Protein AF-A0A6M4NUV6-F1 (afdb_monomer)

InterPro domains:
  IPR049920 Probable CBASS effector molecule IK1_05631-like [PF18159] (1-196)

Secondary structure (DSSP, 8-state):
---HHHHTPPP-TTT-PPPPHHHHHHHHHHHHT-HHHHHHHH-SS-SS--S--SS-HHHHHHHHHHHHHHHHHHHHHHHHHHHHHHHHHHHHHHHHHHHHTT--HHHHHHHHHHHHHHHHHHHHHHHHHHHHHHHHHHHHHHHHHHHHHHHHHS---HHHHHHHHHHHHHHHHHHHHHSPPPPHHHHHHHHHHHHHHHHHHHHHHHHH-----

Mean predicted aligned error: 6.59 Å

Nearest PDB structures (foldseek):
  1i49-assembly1_B  TM=3.128E-01  e=2.276E+00  Homo sapiens
  8auw-assembly1_D  TM=2.395E-01  e=1.966E+00  Homo sapiens

Solvent-accessible surface area (backbone atoms only — not comparable to full-atom values): 12172 Å² total; per-residue (Å²): 142,76,67,32,78,83,45,73,42,79,78,53,72,92,85,47,78,86,78,56,69,66,59,54,51,60,69,43,42,71,37,70,80,30,63,69,60,32,34,73,73,34,41,91,74,41,86,57,84,85,72,89,68,100,62,59,61,60,59,53,36,48,51,52,50,43,46,53,36,54,49,52,46,56,56,48,54,54,49,44,53,48,29,51,47,50,48,55,46,54,61,51,55,48,53,52,49,33,59,74,67,67,52,53,73,68,56,45,50,49,52,53,62,71,44,45,64,58,48,52,49,32,48,50,54,36,55,52,50,52,54,47,47,54,53,44,50,52,52,36,54,50,46,54,49,54,52,51,51,30,45,74,66,34,52,79,60,62,69,63,47,48,53,51,51,44,51,53,51,52,49,51,47,59,47,60,76,72,44,86,81,79,58,67,68,61,53,60,70,48,38,68,62,47,52,53,53,43,52,53,51,52,56,52,50,54,70,60,43,61,67,66,132

Sequence (213 aa):
MYDCRVLGIRRNELKVEEIPRDDIIRAAAYFRDSPEKARKRFGEEGWYVNKVYDAPQAVMALLCHGKNLGWDKSLREVLHVFYLSAFIVSPVAMLVYGIAMKSGLNEILFYVVFTLPVIRYFLLQFLDNRSSMKRSEKLKKYVEKELSGIRVSGRAEEEQLGYTLRNIQDEMFAYRASCPPVPNGIQLIMKPKNEQIYVDYFETNLKELHLQE

Radius of gyration: 22.2 Å; Cα contacts (8 Å, |Δi|>4): 126; chains: 1; bounding box: 52×40×69 Å

Organism: NCBI:txid1463165

Foldseek 3Di:
DDPCVQLVADDDVVQDDDDDPVVVCVVCVVCVVPVVVQCLQQNPCGVDDPDDDPDDSLLVLLLVLLLVLVLLLVLLVVVLVVLVCCLVVVLVVLVVVCVVVVHDPVVSVVSVVVCVVVSVVSVVLNVLSVVLNVLSVVLSVVSVVVLVVCLVVLDDPPVVSSVVSNVSVVSVSVSVVSGDDRDPVSCSVCVVVSVVVSVVSVVVSSVSSNNDD

Structure (mmCIF, N/CA/C/O backbone):
data_AF-A0A6M4NUV6-F1
#
_entry.id   AF-A0A6M4NUV6-F1
#
loop_
_atom_site.group_PDB
_atom_site.id
_atom_site.type_symbol
_atom_site.label_atom_id
_atom_site.label_alt_id
_atom_site.label_comp_id
_atom_site.label_asym_id
_atom_site.label_entity_id
_atom_site.label_seq_id
_atom_site.pdbx_PDB_ins_code
_atom_site.Cartn_x
_atom_site.Cartn_y
_atom_site.Cartn_z
_atom_site.occupancy
_atom_site.B_iso_or_equiv
_atom_site.auth_seq_id
_atom_site.auth_comp_id
_atom_site.auth_asym_id
_atom_site.auth_atom_id
_atom_site.pdbx_PDB_model_num
ATOM 1 N N . MET A 1 1 ? -11.290 -7.755 -0.247 1.00 52.28 1 MET A N 1
ATOM 2 C CA . MET A 1 1 ? -11.750 -8.588 0.883 1.00 52.28 1 MET A CA 1
ATOM 3 C C . MET A 1 1 ? -11.370 -7.911 2.191 1.00 52.28 1 MET A C 1
ATOM 5 O O . MET A 1 1 ? -10.248 -7.420 2.297 1.00 52.28 1 MET A O 1
ATOM 9 N N . TYR A 1 2 ? -12.299 -7.865 3.144 1.00 66.62 2 TYR A N 1
ATOM 10 C CA . TYR A 1 2 ? -12.053 -7.440 4.521 1.00 66.62 2 TYR A CA 1
ATOM 11 C C . TYR A 1 2 ? -12.661 -8.462 5.470 1.00 66.62 2 TYR A C 1
ATOM 13 O O . TYR A 1 2 ? -13.818 -8.839 5.280 1.00 66.62 2 TYR A O 1
ATOM 21 N N . ASP A 1 3 ? -11.923 -8.853 6.505 1.00 72.62 3 ASP A N 1
ATOM 22 C CA . ASP A 1 3 ? -12.433 -9.745 7.544 1.00 72.62 3 ASP A CA 1
ATOM 23 C C . ASP A 1 3 ? -13.342 -8.984 8.514 1.00 72.62 3 ASP A C 1
ATOM 25 O O . ASP A 1 3 ? -12.987 -8.676 9.650 1.00 72.62 3 ASP A O 1
ATOM 29 N N . CYS A 1 4 ? -14.552 -8.678 8.045 1.00 82.00 4 CYS A N 1
ATOM 30 C CA . CYS A 1 4 ? -15.600 -8.043 8.843 1.00 82.00 4 CYS A CA 1
ATOM 31 C C . CYS A 1 4 ? -15.940 -8.895 10.081 1.00 82.00 4 CYS A C 1
ATOM 33 O O . CYS A 1 4 ? -16.150 -8.354 11.160 1.00 82.00 4 CYS A O 1
ATOM 35 N N . ARG A 1 5 ? -15.894 -10.232 9.947 1.00 82.50 5 ARG A N 1
ATOM 36 C CA . ARG A 1 5 ? -16.136 -11.181 11.048 1.00 82.50 5 ARG A CA 1
ATOM 37 C C . ARG A 1 5 ? -15.057 -11.116 12.130 1.00 82.50 5 ARG A C 1
ATOM 39 O O . ARG A 1 5 ? -15.401 -11.085 13.301 1.00 82.50 5 ARG A O 1
ATOM 46 N N . VAL A 1 6 ? -13.777 -11.067 11.746 1.00 80.31 6 VAL A N 1
ATOM 47 C CA . VAL A 1 6 ? -12.655 -10.988 12.705 1.00 80.31 6 VAL A CA 1
ATOM 48 C C . VAL A 1 6 ? -12.698 -9.666 13.472 1.00 80.31 6 VAL A C 1
ATOM 50 O O . VAL A 1 6 ? -12.464 -9.634 14.675 1.00 80.31 6 VAL A O 1
ATOM 53 N N . LEU A 1 7 ? -13.045 -8.575 12.788 1.00 82.75 7 LEU A N 1
ATOM 54 C CA . LEU A 1 7 ? -13.057 -7.234 13.374 1.00 82.75 7 LEU A CA 1
ATOM 55 C C . LEU A 1 7 ? -14.359 -6.879 14.112 1.00 82.75 7 LEU A C 1
ATOM 57 O O . LEU A 1 7 ? -14.438 -5.795 14.677 1.00 82.75 7 LEU A O 1
ATOM 61 N N . GLY A 1 8 ? -15.379 -7.744 14.091 1.00 83.56 8 GLY A N 1
ATOM 62 C CA . GLY A 1 8 ? -16.684 -7.443 14.694 1.00 83.56 8 GLY A CA 1
ATOM 63 C C . GLY A 1 8 ? -17.456 -6.326 13.978 1.00 83.56 8 GLY A C 1
ATOM 64 O O . GLY A 1 8 ? -18.338 -5.704 14.558 1.00 83.56 8 GLY A O 1
ATOM 65 N N . ILE A 1 9 ? -17.136 -6.049 12.710 1.00 86.56 9 ILE A N 1
ATOM 66 C CA . ILE A 1 9 ? -17.742 -4.962 11.929 1.00 86.56 9 ILE A CA 1
ATOM 67 C C . ILE A 1 9 ? -18.845 -5.541 11.039 1.00 86.56 9 ILE A C 1
ATOM 69 O O . ILE A 1 9 ? -18.666 -6.574 10.394 1.00 86.56 9 ILE A O 1
ATOM 73 N N . ARG A 1 10 ? -19.989 -4.855 10.938 1.00 84.62 10 ARG A N 1
ATOM 74 C CA . ARG A 1 10 ? -21.061 -5.252 10.008 1.00 84.62 10 ARG A CA 1
ATOM 75 C C . ARG A 1 10 ? -20.596 -5.138 8.553 1.00 84.62 10 ARG A C 1
ATOM 77 O O . ARG A 1 10 ? -19.941 -4.164 8.178 1.00 84.62 10 ARG A O 1
ATOM 84 N N . ARG A 1 11 ? -20.943 -6.119 7.715 1.00 84.44 11 ARG A N 1
ATOM 85 C CA . ARG A 1 11 ? -20.648 -6.097 6.272 1.00 84.44 11 ARG A CA 1
ATOM 86 C C . ARG A 1 11 ? -21.487 -5.019 5.576 1.00 84.44 11 ARG A C 1
ATOM 88 O O . ARG A 1 11 ? -22.662 -4.866 5.885 1.00 84.44 11 ARG A O 1
ATOM 95 N N . ASN A 1 12 ? -20.894 -4.321 4.607 1.00 86.44 12 ASN A N 1
ATOM 96 C CA . ASN A 1 12 ? -21.640 -3.497 3.657 1.00 86.44 12 ASN A CA 1
ATOM 97 C C . ASN A 1 12 ? -22.021 -4.346 2.434 1.00 86.44 12 ASN A C 1
ATOM 99 O O . ASN A 1 12 ? -21.173 -4.618 1.585 1.00 86.44 12 ASN A O 1
ATOM 103 N N . GLU A 1 13 ? -23.284 -4.763 2.359 1.00 84.38 13 GLU A N 1
ATOM 104 C CA . GLU A 1 13 ? -23.786 -5.668 1.312 1.00 84.38 13 GLU A CA 1
ATOM 105 C C . GLU A 1 13 ? -23.840 -5.024 -0.076 1.00 84.38 13 GLU A C 1
ATOM 107 O O . GLU A 1 13 ? -23.778 -5.725 -1.077 1.00 84.38 13 GLU A O 1
ATOM 112 N N . LEU A 1 14 ? -23.890 -3.689 -0.149 1.00 83.69 14 LEU A N 1
ATOM 113 C CA . LEU A 1 14 ? -23.894 -2.962 -1.421 1.00 83.69 14 LEU A CA 1
ATOM 114 C C . LEU A 1 14 ? -22.504 -2.884 -2.057 1.00 83.69 14 LEU A C 1
ATOM 116 O O . LEU A 1 14 ? -22.386 -2.784 -3.274 1.00 83.69 14 LEU A O 1
ATOM 120 N N . LYS A 1 15 ? -21.444 -2.869 -1.240 1.00 81.31 15 LYS A N 1
ATOM 121 C CA . LYS A 1 15 ? -20.059 -2.704 -1.716 1.00 81.31 15 LYS A CA 1
ATOM 122 C C . LYS A 1 15 ? -19.280 -4.013 -1.784 1.00 81.31 15 LYS A C 1
ATOM 124 O O . LYS A 1 15 ? -18.265 -4.065 -2.475 1.00 81.31 15 LYS A O 1
ATOM 129 N N . VAL A 1 16 ? -19.684 -5.030 -1.021 1.00 78.12 16 VAL A N 1
ATOM 130 C CA . VAL A 1 16 ? -18.916 -6.269 -0.857 1.00 78.12 16 VAL A CA 1
ATOM 131 C C . VAL A 1 16 ? -19.840 -7.480 -0.902 1.00 78.12 16 VAL A C 1
ATOM 133 O O . VAL A 1 16 ? -20.623 -7.708 0.019 1.00 78.12 16 VAL A O 1
ATOM 136 N N . GLU A 1 17 ? -19.674 -8.288 -1.945 1.00 81.38 17 GLU A N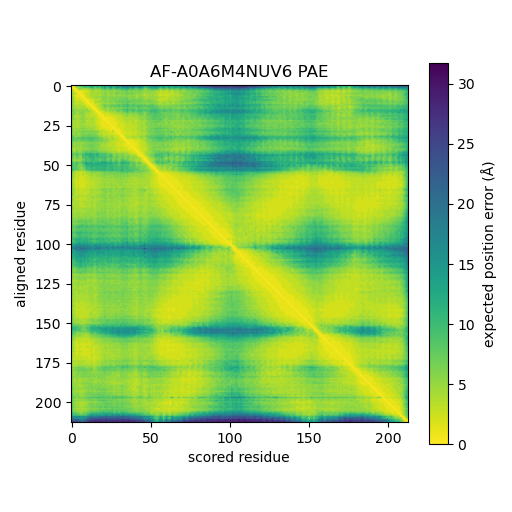 1
ATOM 137 C CA . GLU A 1 17 ? -20.325 -9.590 -2.078 1.00 81.38 17 GLU A CA 1
ATOM 138 C C . GLU A 1 17 ? -19.714 -10.632 -1.131 1.00 81.38 17 GLU A C 1
ATOM 140 O O . GLU A 1 17 ? -18.557 -10.533 -0.699 1.00 81.38 17 GLU A O 1
ATOM 145 N N . GLU A 1 18 ? -20.502 -11.654 -0.801 1.00 79.19 18 GLU A N 1
ATOM 146 C CA . GLU A 1 18 ? -19.995 -12.803 -0.064 1.00 79.19 18 GLU A CA 1
ATOM 147 C C . GLU A 1 18 ? -19.122 -13.667 -0.962 1.00 79.19 18 GLU A C 1
ATOM 149 O O . GLU A 1 18 ? -19.558 -14.125 -2.014 1.00 79.19 18 GLU A O 1
ATOM 154 N N . ILE A 1 19 ? -17.887 -13.911 -0.531 1.00 82.94 19 ILE A N 1
ATOM 155 C CA . ILE A 1 19 ? -16.985 -14.789 -1.268 1.00 82.94 19 ILE A CA 1
ATOM 156 C C . ILE A 1 19 ? -17.424 -16.234 -1.005 1.00 82.94 19 ILE A C 1
ATOM 158 O O . ILE A 1 19 ? -17.455 -16.641 0.163 1.00 82.94 19 ILE A O 1
ATOM 162 N N . PRO A 1 20 ? -17.724 -17.027 -2.050 1.00 88.62 20 PRO A N 1
ATOM 163 C CA . PRO A 1 20 ? -18.068 -18.429 -1.889 1.00 88.62 20 PRO A CA 1
ATOM 164 C C . PRO A 1 20 ? -16.985 -19.188 -1.124 1.00 88.62 20 PRO A C 1
ATOM 166 O O . PRO A 1 20 ? -15.784 -19.016 -1.351 1.00 88.62 20 PRO A O 1
ATOM 169 N N . ARG A 1 21 ? -17.408 -20.081 -0.225 1.00 87.81 21 ARG A N 1
ATOM 170 C CA . ARG A 1 21 ? -16.487 -20.858 0.616 1.00 87.81 21 ARG A CA 1
ATOM 171 C C . ARG A 1 21 ? -15.483 -21.666 -0.211 1.00 87.81 21 ARG A C 1
ATOM 173 O O . ARG A 1 21 ? -14.323 -21.774 0.181 1.00 87.81 21 ARG A O 1
ATOM 180 N N . ASP A 1 22 ? -15.908 -22.192 -1.354 1.00 92.62 22 ASP A N 1
ATOM 181 C CA . ASP A 1 22 ? -15.053 -22.983 -2.239 1.00 92.62 22 ASP A CA 1
ATOM 182 C C . ASP A 1 22 ? -13.895 -22.162 -2.809 1.00 92.62 22 ASP A C 1
ATOM 184 O O . ASP A 1 22 ? -12.773 -22.663 -2.885 1.00 92.62 22 ASP A O 1
ATOM 188 N N . ASP A 1 23 ? -14.124 -20.890 -3.138 1.00 90.12 23 ASP A N 1
ATOM 189 C CA . ASP A 1 23 ? -13.070 -20.005 -3.637 1.00 90.12 23 ASP A CA 1
ATOM 190 C C . ASP A 1 23 ? -12.048 -19.694 -2.542 1.00 90.12 23 ASP A C 1
ATOM 192 O O . ASP A 1 23 ? -10.843 -19.692 -2.804 1.00 90.12 23 ASP A O 1
ATOM 196 N N . ILE A 1 24 ? -12.504 -19.532 -1.293 1.00 87.06 24 ILE A N 1
ATOM 197 C CA . ILE A 1 24 ? -11.619 -19.389 -0.128 1.00 87.06 24 ILE A CA 1
ATOM 198 C C . ILE A 1 24 ? -10.759 -20.647 0.037 1.00 87.06 24 ILE A C 1
ATOM 200 O O . ILE A 1 24 ? -9.544 -20.543 0.204 1.00 87.06 24 ILE A O 1
ATOM 204 N N . ILE A 1 25 ? -11.361 -21.839 -0.042 1.00 89.50 25 ILE A N 1
ATOM 205 C CA . ILE A 1 25 ? -10.641 -23.113 0.106 1.00 89.50 25 ILE A CA 1
ATOM 206 C C . ILE A 1 25 ? -9.612 -23.288 -1.016 1.00 89.50 25 ILE A C 1
ATOM 208 O O . ILE A 1 25 ? -8.467 -23.646 -0.736 1.00 89.50 25 ILE A O 1
ATOM 212 N N . ARG A 1 26 ? -9.983 -23.004 -2.271 1.00 91.06 26 ARG A N 1
ATOM 213 C CA . ARG A 1 26 ? -9.064 -23.091 -3.418 1.00 91.06 26 ARG A CA 1
ATOM 214 C C . ARG A 1 26 ? -7.909 -22.100 -3.294 1.00 91.06 26 ARG A C 1
ATOM 216 O O . ARG A 1 26 ? -6.762 -22.486 -3.501 1.00 91.06 26 ARG A O 1
ATOM 223 N N . ALA A 1 27 ? -8.184 -20.853 -2.910 1.00 86.56 27 ALA A N 1
ATOM 224 C CA . ALA A 1 27 ? -7.146 -19.844 -2.706 1.00 86.56 27 ALA A CA 1
ATOM 225 C C . ALA A 1 27 ? -6.211 -20.197 -1.533 1.00 86.56 27 ALA A C 1
ATOM 227 O O . ALA A 1 27 ? -5.007 -19.942 -1.595 1.00 86.56 27 ALA A O 1
ATOM 228 N N . ALA A 1 28 ? -6.749 -20.810 -0.474 1.00 86.75 28 ALA A N 1
ATOM 229 C CA . ALA A 1 28 ? -5.983 -21.227 0.695 1.00 86.75 28 ALA A CA 1
ATOM 230 C C . ALA A 1 28 ? -5.157 -22.502 0.464 1.00 86.75 28 ALA A C 1
ATOM 232 O O . ALA A 1 28 ? -4.140 -22.677 1.137 1.00 86.75 28 ALA A O 1
ATOM 233 N N . ALA A 1 29 ? -5.552 -23.372 -0.476 1.00 90.56 29 ALA A N 1
ATOM 234 C CA . ALA A 1 29 ? -4.911 -24.667 -0.723 1.00 90.56 29 ALA A CA 1
ATOM 235 C C . ALA A 1 29 ? -3.393 -24.539 -0.918 1.00 90.56 29 ALA A C 1
ATOM 237 O O . ALA A 1 29 ? -2.622 -25.227 -0.255 1.00 90.56 29 ALA A O 1
ATOM 238 N N . TYR A 1 30 ? -2.957 -23.558 -1.714 1.00 84.69 30 TYR A N 1
ATOM 239 C CA . TYR A 1 30 ? -1.536 -23.299 -1.965 1.00 84.69 30 TYR A CA 1
ATOM 240 C C . TYR A 1 30 ? -0.706 -23.087 -0.687 1.00 84.69 30 TYR A C 1
ATOM 242 O O . TYR A 1 30 ? 0.454 -23.493 -0.624 1.00 84.69 30 TYR A O 1
ATOM 250 N N . PHE A 1 31 ? -1.279 -22.435 0.327 1.00 87.31 31 PHE A N 1
ATOM 251 C CA . PHE A 1 31 ? -0.595 -22.170 1.593 1.00 87.31 31 PHE A CA 1
ATOM 252 C C . PHE A 1 31 ? -0.794 -23.298 2.602 1.00 87.31 31 PHE A C 1
ATOM 254 O O . PHE A 1 31 ? 0.133 -23.623 3.340 1.00 87.31 31 PHE A O 1
ATOM 261 N N . ARG A 1 32 ? -1.975 -23.922 2.612 1.00 85.06 32 ARG A N 1
ATOM 262 C CA . ARG A 1 32 ? -2.277 -25.076 3.465 1.00 85.06 32 ARG A CA 1
ATOM 263 C C . ARG A 1 32 ? -1.351 -26.251 3.159 1.00 85.06 32 ARG A C 1
ATOM 265 O O . ARG A 1 32 ? -0.833 -26.877 4.076 1.00 85.06 32 ARG A O 1
ATOM 272 N N . ASP A 1 33 ? -1.102 -26.498 1.880 1.00 89.75 33 ASP A N 1
ATOM 273 C CA . ASP A 1 33 ? -0.328 -27.646 1.415 1.00 89.75 33 ASP A CA 1
ATOM 274 C C . ASP A 1 33 ? 1.193 -27.347 1.429 1.00 89.75 33 ASP A C 1
ATOM 276 O O . ASP A 1 33 ? 2.011 -28.144 0.974 1.00 89.75 33 ASP A O 1
ATOM 280 N N . SER A 1 34 ? 1.611 -26.175 1.930 1.00 89.00 34 SER A N 1
ATOM 281 C CA . SER A 1 34 ? 3.017 -25.756 2.015 1.00 89.00 34 SER A CA 1
ATOM 282 C C . SER A 1 34 ? 3.289 -24.905 3.269 1.00 89.00 34 SER A C 1
ATOM 284 O O . SER A 1 34 ? 3.340 -23.671 3.182 1.00 89.00 34 SER A O 1
ATOM 286 N N . PRO A 1 35 ? 3.551 -25.539 4.429 1.00 85.62 35 PRO A N 1
ATOM 287 C CA . PRO A 1 35 ? 3.750 -24.849 5.709 1.00 85.62 35 PRO A CA 1
ATOM 288 C C . PRO A 1 35 ? 4.889 -23.823 5.697 1.00 85.62 35 PRO A C 1
ATOM 290 O O . PRO A 1 35 ? 4.780 -22.762 6.308 1.00 85.62 35 PRO A O 1
ATOM 293 N N . GLU A 1 36 ? 5.971 -24.097 4.965 1.00 87.88 36 GLU A N 1
ATOM 294 C CA . GLU A 1 36 ? 7.095 -23.166 4.817 1.00 87.88 36 GLU A CA 1
ATOM 295 C C . GLU A 1 36 ? 6.662 -21.864 4.123 1.00 87.88 36 GLU A C 1
ATOM 297 O O . GLU A 1 36 ? 6.976 -20.760 4.574 1.00 87.88 36 GLU A O 1
ATOM 302 N N . LYS A 1 37 ? 5.866 -21.978 3.054 1.00 84.88 37 LYS A N 1
ATOM 303 C CA . LYS A 1 37 ? 5.341 -20.822 2.317 1.00 84.88 37 LYS A CA 1
ATOM 304 C C . LYS A 1 37 ? 4.330 -20.046 3.148 1.00 84.88 37 LYS A C 1
ATOM 306 O O . LYS A 1 37 ? 4.351 -18.816 3.120 1.00 84.88 37 LYS A O 1
ATOM 311 N N . ALA A 1 38 ? 3.476 -20.750 3.893 1.00 85.62 38 ALA A N 1
ATOM 312 C CA . ALA A 1 38 ? 2.549 -20.132 4.832 1.00 85.62 38 ALA A CA 1
ATOM 313 C C . ALA A 1 38 ? 3.306 -19.325 5.893 1.00 85.62 38 ALA A C 1
ATOM 315 O O . ALA A 1 38 ? 3.032 -18.140 6.055 1.00 85.62 38 ALA A O 1
ATOM 316 N N . ARG A 1 39 ? 4.334 -19.909 6.519 1.00 85.06 39 ARG A N 1
ATOM 317 C CA . ARG A 1 39 ? 5.168 -19.226 7.518 1.00 85.06 39 ARG A CA 1
ATOM 318 C C . ARG A 1 39 ? 5.894 -18.016 6.935 1.00 85.06 39 ARG A C 1
ATOM 320 O O . ARG A 1 39 ? 5.900 -16.944 7.532 1.00 85.06 39 ARG A O 1
ATOM 327 N N . LYS A 1 40 ? 6.446 -18.139 5.725 1.00 83.25 40 LYS A N 1
ATOM 328 C CA . LYS A 1 40 ? 7.100 -17.019 5.032 1.00 83.25 40 LYS A CA 1
ATOM 329 C C . LYS A 1 40 ? 6.124 -15.880 4.724 1.00 83.25 40 LYS A C 1
ATOM 331 O O . LYS A 1 40 ? 6.489 -14.709 4.826 1.00 83.25 40 LYS A O 1
ATOM 336 N N . ARG A 1 41 ? 4.888 -16.205 4.330 1.00 82.62 41 ARG A N 1
ATOM 337 C CA . ARG A 1 41 ? 3.877 -15.213 3.940 1.00 82.62 41 ARG A CA 1
ATOM 338 C C . ARG A 1 41 ? 3.191 -14.566 5.139 1.00 82.62 41 ARG A C 1
ATOM 340 O O . ARG A 1 41 ? 3.039 -13.347 5.141 1.00 82.62 41 ARG A O 1
ATOM 347 N N . PHE A 1 42 ? 2.780 -15.367 6.113 1.00 80.88 42 PHE A N 1
ATOM 348 C CA . PHE A 1 42 ? 1.932 -14.947 7.226 1.00 80.88 42 PHE A CA 1
ATOM 349 C C . PHE A 1 42 ? 2.692 -14.791 8.547 1.00 80.88 42 PHE A C 1
ATOM 351 O O . PHE A 1 42 ? 2.145 -14.201 9.459 1.00 80.88 42 PHE A O 1
ATOM 358 N N . GLY A 1 43 ? 3.947 -15.235 8.653 1.00 78.75 43 GLY A N 1
ATOM 359 C CA . GLY A 1 43 ? 4.666 -15.295 9.931 1.00 78.75 43 GLY A CA 1
ATOM 360 C C . GLY A 1 43 ? 4.339 -16.561 10.726 1.00 78.75 43 GLY A C 1
ATOM 361 O O . GLY A 1 43 ? 3.521 -17.375 10.300 1.00 78.75 43 GLY A O 1
ATOM 362 N N . GLU A 1 44 ? 5.008 -16.743 11.866 1.00 75.50 44 GLU A N 1
ATOM 363 C CA . GLU A 1 44 ? 4.780 -17.903 12.744 1.00 75.50 44 GLU A CA 1
ATOM 364 C C . GLU A 1 44 ? 3.449 -17.807 13.495 1.00 75.50 44 GLU A C 1
ATOM 366 O O . GLU A 1 44 ? 2.754 -18.807 13.639 1.00 75.50 44 GLU A O 1
ATOM 371 N N . GLU A 1 45 ? 3.057 -16.595 13.890 1.00 70.94 45 GLU A N 1
ATOM 372 C CA . GLU A 1 45 ? 1.778 -16.330 14.558 1.00 70.94 45 GLU A CA 1
ATOM 373 C C . GLU A 1 45 ? 0.627 -16.060 13.570 1.00 70.94 45 GLU A C 1
ATOM 375 O O . GLU A 1 45 ? -0.529 -15.940 13.965 1.00 70.94 45 GLU A O 1
ATOM 380 N N . GLY A 1 46 ? 0.904 -16.005 12.266 1.00 73.06 46 GLY A N 1
ATOM 381 C CA . GLY A 1 46 ? -0.087 -15.627 11.262 1.00 73.06 46 GLY A CA 1
ATOM 382 C C . GLY A 1 46 ? -0.297 -14.109 11.146 1.00 73.06 46 GLY A C 1
ATOM 383 O O . GLY A 1 46 ? 0.451 -13.298 11.685 1.00 73.06 46 GLY A O 1
ATOM 384 N N . TRP A 1 47 ? -1.306 -13.710 10.361 1.00 70.62 47 TRP A N 1
ATOM 385 C CA . TRP A 1 47 ? -1.519 -12.301 9.986 1.00 70.62 47 TRP A CA 1
ATOM 386 C C . TRP A 1 47 ? -2.187 -11.454 11.084 1.00 70.62 47 TRP A C 1
ATOM 388 O O . TRP A 1 47 ? -2.033 -10.228 11.116 1.00 70.62 47 TRP A O 1
ATOM 398 N N . TYR A 1 48 ? -2.952 -12.107 11.959 1.00 67.56 48 TYR A N 1
ATOM 399 C CA . TYR A 1 48 ? -3.663 -11.482 13.069 1.00 67.56 48 TYR A CA 1
ATOM 400 C C . TYR A 1 48 ? -2.907 -11.676 14.375 1.00 67.56 48 TYR A C 1
ATOM 402 O O . TYR A 1 48 ? -2.074 -12.565 14.510 1.00 67.56 48 TYR A O 1
ATOM 410 N N . VAL A 1 49 ? -3.197 -10.801 15.330 1.00 66.75 49 VAL A N 1
ATOM 411 C CA . VAL A 1 49 ? -2.613 -10.883 16.662 1.00 66.75 49 VAL A CA 1
ATOM 412 C C . VAL A 1 49 ? -3.176 -12.110 17.370 1.00 66.75 49 VAL A C 1
ATOM 414 O O . VAL A 1 49 ? -4.393 -12.214 17.499 1.00 66.75 49 VAL A O 1
ATOM 417 N N . ASN A 1 50 ? -2.311 -12.983 17.881 1.00 67.75 50 ASN A N 1
ATOM 418 C CA . ASN A 1 50 ? -2.733 -14.073 18.769 1.00 67.75 50 ASN A CA 1
ATOM 419 C C . ASN A 1 50 ? -2.613 -13.708 20.255 1.00 67.75 50 ASN A C 1
ATOM 421 O O . ASN A 1 50 ? -2.956 -14.511 21.120 1.00 67.75 50 ASN A O 1
ATOM 425 N N . LYS A 1 51 ? -2.120 -12.504 20.566 1.00 73.06 51 LYS A N 1
ATOM 426 C CA . LYS A 1 51 ? -2.047 -11.993 21.934 1.00 73.06 51 LYS A CA 1
ATOM 427 C C . LYS A 1 51 ? -3.420 -11.511 22.383 1.00 73.06 51 LYS A C 1
ATOM 429 O O . LYS A 1 51 ? -4.090 -10.771 21.663 1.00 73.06 51 LYS A O 1
ATOM 434 N N . VAL A 1 52 ? -3.800 -11.914 23.589 1.00 72.00 52 VAL A N 1
ATOM 435 C CA . VAL A 1 52 ? -4.981 -11.385 24.268 1.00 72.00 52 VAL A CA 1
ATOM 436 C C . VAL A 1 52 ? -4.611 -10.015 24.817 1.00 72.00 52 VAL A C 1
ATOM 438 O O . VAL A 1 52 ? -3.676 -9.894 25.606 1.00 72.00 52 VAL A O 1
ATOM 441 N N . TYR A 1 53 ? -5.323 -8.995 24.359 1.00 76.12 53 TYR A N 1
ATOM 442 C CA . TYR A 1 53 ? -5.205 -7.637 24.864 1.00 76.12 53 TYR A CA 1
ATOM 443 C C . TYR A 1 53 ? -6.472 -7.279 25.624 1.00 76.12 53 TYR A C 1
ATOM 445 O O . TYR A 1 53 ? -7.571 -7.641 25.203 1.00 76.12 53 TYR A O 1
ATOM 453 N N . ASP A 1 54 ? -6.296 -6.559 26.724 1.00 77.88 54 ASP A N 1
ATOM 454 C CA . ASP A 1 54 ? -7.388 -6.057 27.545 1.00 77.88 54 ASP A CA 1
ATOM 455 C C . ASP A 1 54 ? -7.897 -4.728 26.973 1.00 77.88 54 ASP A C 1
ATOM 457 O O . ASP A 1 54 ? -7.516 -3.640 27.398 1.00 77.88 54 ASP A O 1
ATOM 461 N N . ALA A 1 55 ? -8.646 -4.819 25.874 1.00 82.00 55 ALA A N 1
ATOM 462 C CA . ALA A 1 55 ? -9.260 -3.669 25.225 1.00 82.00 55 ALA A CA 1
ATOM 463 C C . ALA A 1 55 ? -10.537 -4.083 24.474 1.00 82.00 55 ALA A C 1
ATOM 465 O O . ALA A 1 55 ? -10.590 -5.181 23.908 1.00 82.00 55 ALA A O 1
ATOM 466 N N . PRO A 1 56 ? -11.548 -3.196 24.381 1.00 86.19 56 PRO A N 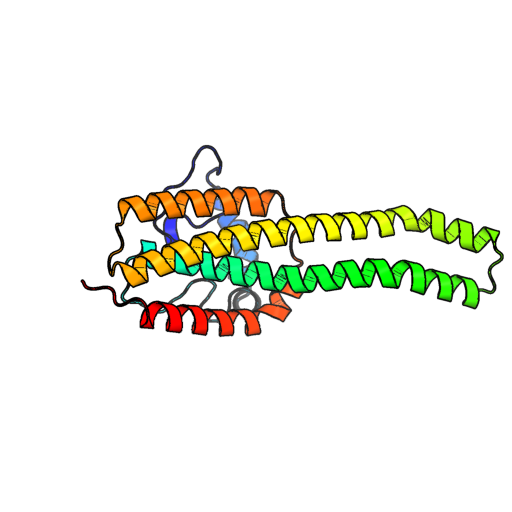1
ATOM 467 C CA . PRO A 1 56 ? -12.760 -3.462 23.619 1.00 86.19 56 PRO A CA 1
ATOM 468 C C . PRO A 1 56 ? -12.452 -3.827 22.164 1.00 86.19 56 PRO A C 1
ATOM 470 O O . PRO A 1 56 ? -11.583 -3.224 21.523 1.00 86.19 56 PRO A O 1
ATOM 473 N N . GLN A 1 57 ? -13.214 -4.768 21.600 1.00 86.00 57 GLN A N 1
ATOM 474 C CA . GLN A 1 57 ? -13.000 -5.265 20.234 1.00 86.00 57 GLN A CA 1
ATOM 475 C C . GLN A 1 57 ? -12.980 -4.133 19.193 1.00 86.00 57 GLN A C 1
ATOM 477 O O . GLN A 1 57 ? -12.164 -4.149 18.271 1.00 86.00 57 GLN A O 1
ATOM 482 N N . ALA A 1 58 ? -13.831 -3.120 19.359 1.00 88.25 58 ALA A N 1
ATOM 483 C CA . ALA A 1 58 ? -13.886 -1.966 18.470 1.00 88.25 58 ALA A CA 1
ATOM 484 C C . ALA A 1 58 ? -12.594 -1.117 18.516 1.00 88.25 58 ALA A C 1
ATOM 486 O O . ALA A 1 58 ? -12.096 -0.674 17.477 1.00 88.25 58 ALA A O 1
ATOM 487 N N . VAL A 1 59 ? -11.984 -0.954 19.695 1.00 89.31 59 VAL A N 1
ATOM 488 C CA . VAL A 1 59 ? -10.685 -0.273 19.848 1.00 89.31 59 VAL A CA 1
ATOM 489 C C . VAL A 1 59 ? -9.582 -1.097 19.184 1.00 89.31 59 VAL A C 1
ATOM 491 O O . VAL A 1 59 ? -8.777 -0.566 18.417 1.00 89.31 59 VAL A O 1
ATOM 494 N N . MET A 1 60 ? -9.600 -2.416 19.382 1.00 88.12 60 MET A N 1
ATOM 495 C CA . MET A 1 60 ? -8.665 -3.336 18.730 1.00 88.12 60 MET A CA 1
ATOM 496 C C . MET A 1 60 ? -8.784 -3.307 17.202 1.00 88.12 60 MET A C 1
ATOM 498 O O . MET A 1 60 ? -7.771 -3.317 16.495 1.00 88.12 60 MET A O 1
ATOM 502 N N . ALA A 1 61 ? -10.004 -3.212 16.672 1.00 89.44 61 ALA A N 1
ATOM 503 C CA . ALA A 1 61 ? -10.242 -3.053 15.244 1.00 89.44 61 ALA A CA 1
ATOM 504 C C . ALA A 1 61 ? -9.678 -1.720 14.725 1.00 89.44 61 ALA A C 1
ATOM 506 O O . ALA A 1 61 ? -9.023 -1.697 13.678 1.00 89.44 61 ALA A O 1
ATOM 507 N N . LEU A 1 62 ? -9.851 -0.626 15.474 1.00 91.12 62 LEU A N 1
ATOM 508 C CA . LEU A 1 62 ? -9.310 0.686 15.116 1.00 91.12 62 LEU A CA 1
ATOM 509 C C . LEU A 1 62 ? -7.773 0.664 15.055 1.00 91.12 62 LEU A C 1
ATOM 511 O O . LEU A 1 62 ? -7.189 1.121 14.067 1.00 91.12 62 LEU A O 1
ATOM 515 N N . LEU A 1 63 ? -7.118 0.042 16.040 1.00 90.19 63 LEU A N 1
ATOM 516 C CA . LEU A 1 63 ? -5.665 -0.164 16.051 1.00 90.19 63 LEU A CA 1
ATOM 517 C C . LEU A 1 63 ? -5.196 -1.013 14.859 1.00 90.19 63 LEU A C 1
ATOM 519 O O . LEU A 1 63 ? -4.201 -0.686 14.203 1.00 90.19 63 LEU A O 1
ATOM 523 N N . CYS A 1 64 ? -5.938 -2.070 14.511 1.00 88.31 64 CYS A N 1
ATOM 524 C CA . CYS A 1 64 ? -5.662 -2.877 13.319 1.00 88.31 64 CYS A CA 1
ATOM 525 C C . CYS A 1 64 ? -5.733 -2.043 12.029 1.00 88.31 64 CYS A C 1
ATOM 527 O O . CYS A 1 64 ? -4.909 -2.222 11.125 1.00 88.31 64 CYS A O 1
ATOM 529 N N . HIS A 1 65 ? -6.691 -1.118 11.923 1.00 90.25 65 HIS A N 1
ATOM 530 C CA . HIS A 1 65 ? -6.773 -0.193 10.792 1.00 90.25 65 HIS A CA 1
ATOM 531 C C . HIS A 1 65 ? -5.584 0.774 10.756 1.00 90.25 65 HIS A C 1
ATOM 533 O O . HIS A 1 65 ? -4.966 0.918 9.697 1.00 90.25 65 HIS A O 1
ATOM 539 N N . GLY A 1 66 ? -5.205 1.358 11.898 1.00 90.94 66 GLY A N 1
ATOM 540 C CA . GLY A 1 66 ? -4.030 2.229 12.026 1.00 90.94 66 GLY A CA 1
ATOM 541 C C . GLY A 1 66 ? -2.739 1.542 11.571 1.00 90.94 66 GLY A C 1
ATOM 542 O O . GLY A 1 66 ? -2.019 2.064 10.711 1.00 90.94 66 GLY A O 1
ATOM 543 N N . LYS A 1 67 ? -2.513 0.305 12.035 1.00 88.12 67 LYS A N 1
ATOM 544 C CA . LYS A 1 67 ? -1.422 -0.575 11.577 1.00 88.12 67 LYS A CA 1
ATOM 545 C C . LYS A 1 67 ? -1.449 -0.775 10.067 1.00 88.12 67 LYS A C 1
ATOM 547 O O . LYS A 1 67 ? -0.442 -0.552 9.396 1.00 88.12 67 LYS A O 1
ATOM 552 N N . ASN A 1 68 ? -2.583 -1.220 9.528 1.00 88.69 68 ASN A N 1
ATOM 553 C CA . ASN A 1 68 ? -2.706 -1.552 8.109 1.00 88.69 68 ASN A CA 1
ATOM 554 C C . ASN A 1 68 ? -2.397 -0.349 7.209 1.00 88.69 68 ASN A C 1
ATOM 556 O O . ASN A 1 68 ? -1.768 -0.514 6.164 1.00 88.69 68 ASN A O 1
ATOM 560 N N . LEU A 1 69 ? -2.812 0.853 7.615 1.00 90.88 69 LEU A N 1
ATOM 561 C CA . LEU A 1 69 ? -2.520 2.095 6.897 1.00 90.88 69 LEU A CA 1
ATOM 562 C C . LEU A 1 69 ? -1.052 2.509 7.038 1.00 90.88 69 LEU A C 1
ATOM 564 O O . LEU A 1 69 ? -0.449 2.963 6.069 1.00 90.88 69 LEU A O 1
ATOM 568 N N . GLY A 1 70 ? -0.449 2.311 8.214 1.00 89.19 70 GLY A N 1
ATOM 569 C CA . GLY A 1 70 ? 0.987 2.507 8.418 1.00 89.19 70 GLY A CA 1
ATOM 570 C C . GLY A 1 70 ? 1.839 1.600 7.527 1.00 89.19 70 GLY A C 1
ATOM 571 O O . GLY A 1 70 ? 2.772 2.078 6.881 1.00 89.19 70 GLY A O 1
ATOM 572 N N . TRP A 1 71 ? 1.475 0.320 7.439 1.00 89.38 71 TRP A N 1
ATOM 573 C CA . TRP A 1 71 ? 2.133 -0.652 6.565 1.00 89.38 71 TRP A CA 1
ATOM 574 C C . TRP A 1 71 ? 1.967 -0.281 5.089 1.00 89.38 71 TRP A C 1
ATOM 576 O O . TRP A 1 71 ? 2.941 -0.252 4.340 1.00 89.38 71 TRP A O 1
ATOM 586 N N . ASP A 1 72 ? 0.743 0.006 4.643 1.00 90.00 72 ASP A N 1
ATOM 587 C CA . ASP A 1 72 ? 0.492 0.390 3.251 1.00 90.00 72 ASP A CA 1
ATOM 588 C C . ASP A 1 72 ? 1.274 1.658 2.867 1.00 90.00 72 ASP A C 1
ATOM 590 O O . ASP A 1 72 ? 1.905 1.689 1.809 1.00 90.00 72 ASP A O 1
ATOM 594 N N . LYS A 1 73 ? 1.343 2.654 3.761 1.00 90.50 73 LYS A N 1
ATOM 595 C CA . LYS A 1 73 ? 2.160 3.855 3.556 1.00 90.50 73 LYS A CA 1
ATOM 596 C C . LYS A 1 73 ? 3.635 3.511 3.329 1.00 90.50 73 LYS A C 1
ATOM 598 O O . LYS A 1 73 ? 4.206 3.993 2.352 1.00 90.50 73 LYS A O 1
ATOM 603 N N . SER A 1 74 ? 4.238 2.668 4.173 1.00 91.81 74 SER A N 1
ATOM 604 C CA . SER A 1 74 ? 5.665 2.333 4.045 1.00 91.81 74 SER A CA 1
ATOM 605 C C . SER A 1 74 ? 5.973 1.620 2.724 1.00 91.81 74 SER A C 1
ATOM 607 O O . SER A 1 74 ? 6.953 1.945 2.053 1.00 91.81 74 SER A O 1
ATOM 609 N N . LEU A 1 75 ? 5.095 0.713 2.283 1.00 92.31 75 LEU A N 1
ATOM 610 C CA . LEU A 1 75 ? 5.216 0.061 0.975 1.00 92.31 75 LEU A CA 1
ATOM 611 C C . LEU A 1 75 ? 5.146 1.069 -0.180 1.00 92.31 75 LEU A C 1
ATOM 613 O O . LEU A 1 75 ? 5.893 0.965 -1.155 1.00 92.31 75 LEU A O 1
ATOM 617 N N . ARG A 1 76 ? 4.246 2.051 -0.083 1.00 91.69 76 ARG A N 1
ATOM 618 C CA . ARG A 1 76 ? 4.062 3.059 -1.131 1.00 91.69 76 ARG A CA 1
ATOM 619 C C . ARG A 1 76 ? 5.191 4.060 -1.215 1.00 91.69 76 ARG A C 1
ATOM 621 O O . ARG A 1 76 ? 5.473 4.508 -2.321 1.00 91.69 76 ARG A O 1
ATOM 628 N N . GLU A 1 77 ? 5.839 4.384 -0.104 1.00 92.31 77 GLU A N 1
ATOM 629 C CA . GLU A 1 77 ? 7.048 5.211 -0.100 1.00 92.31 77 GLU A CA 1
ATOM 630 C C . GLU A 1 77 ? 8.175 4.524 -0.883 1.00 92.31 77 GLU A C 1
ATOM 632 O O . GLU A 1 77 ? 8.808 5.149 -1.733 1.00 92.31 77 GLU A O 1
ATOM 637 N N . VAL A 1 78 ? 8.357 3.212 -0.697 1.00 92.75 78 VAL A N 1
ATOM 638 C CA . VAL A 1 78 ? 9.331 2.433 -1.480 1.00 92.75 78 VAL A CA 1
ATOM 639 C C . VAL A 1 78 ? 8.953 2.389 -2.959 1.00 92.75 78 VAL A C 1
ATOM 641 O O . VAL A 1 78 ? 9.802 2.638 -3.816 1.00 92.75 78 VAL A O 1
ATOM 644 N N . LEU A 1 79 ? 7.678 2.149 -3.280 1.00 92.12 79 LEU A N 1
ATOM 645 C CA . LEU A 1 79 ? 7.207 2.207 -4.667 1.00 92.12 79 LEU A CA 1
ATOM 646 C C . LEU A 1 79 ? 7.369 3.591 -5.292 1.00 92.12 79 LEU A C 1
ATOM 648 O O . LEU A 1 79 ? 7.661 3.697 -6.477 1.00 92.12 79 LEU A O 1
ATOM 652 N N . HIS A 1 80 ? 7.191 4.656 -4.515 1.00 92.69 80 HIS A N 1
ATOM 653 C CA . HIS A 1 80 ? 7.358 6.020 -4.994 1.00 92.69 80 HIS A CA 1
ATOM 654 C C . HIS A 1 80 ? 8.796 6.271 -5.447 1.00 92.69 80 HIS A C 1
ATOM 656 O O . HIS A 1 80 ? 9.008 6.774 -6.550 1.00 92.69 80 HIS A O 1
ATOM 662 N N . VAL A 1 81 ? 9.771 5.855 -4.632 1.00 92.75 81 VAL A N 1
ATOM 663 C CA . VAL A 1 81 ? 11.194 5.923 -4.985 1.00 92.75 81 VAL A CA 1
ATOM 664 C C . VAL A 1 81 ? 11.494 5.043 -6.196 1.00 92.75 81 VAL A C 1
ATOM 666 O O . VAL A 1 81 ? 12.199 5.488 -7.094 1.00 92.75 81 VAL A O 1
ATOM 669 N N . PHE A 1 82 ? 10.923 3.838 -6.262 1.00 92.19 82 PHE A N 1
ATOM 670 C CA . PHE A 1 82 ? 11.092 2.935 -7.401 1.00 92.19 82 PHE A CA 1
ATOM 671 C C . PHE A 1 82 ? 10.550 3.520 -8.715 1.00 92.19 82 PHE A C 1
ATOM 673 O O . PHE A 1 82 ? 11.233 3.480 -9.732 1.00 92.19 82 PHE A O 1
ATOM 680 N N . TYR A 1 83 ? 9.341 4.086 -8.722 1.00 92.56 83 TYR A N 1
ATOM 681 C CA . TYR A 1 83 ? 8.779 4.680 -9.937 1.00 92.56 83 TYR A CA 1
ATOM 682 C C . TYR A 1 83 ? 9.542 5.933 -10.365 1.00 92.56 83 TYR A C 1
ATOM 684 O O . TYR A 1 83 ? 9.775 6.124 -11.557 1.00 92.56 83 TYR A O 1
ATOM 692 N N . LEU A 1 84 ? 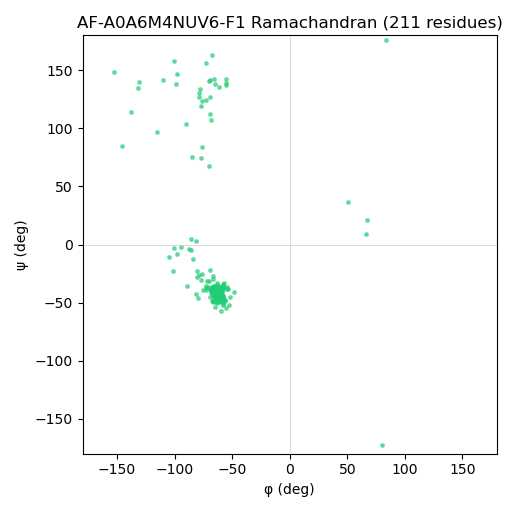9.968 6.760 -9.406 1.00 92.12 84 LEU A N 1
ATOM 693 C CA . LEU A 1 84 ? 10.785 7.936 -9.693 1.00 92.12 84 LEU A CA 1
ATOM 694 C C . LEU A 1 84 ? 12.154 7.541 -10.257 1.00 92.12 84 LEU A C 1
ATOM 696 O O . LEU A 1 84 ? 12.597 8.121 -11.247 1.00 92.12 84 LEU A O 1
ATOM 700 N N . SER A 1 85 ? 12.810 6.541 -9.662 1.00 92.69 85 SER A N 1
ATOM 701 C CA . SER A 1 85 ? 14.100 6.057 -10.148 1.00 92.69 85 SER A CA 1
ATOM 702 C C . SER A 1 85 ? 13.965 5.418 -11.524 1.00 92.69 85 SER A C 1
ATOM 704 O O . SER A 1 85 ? 14.752 5.749 -12.401 1.00 92.69 85 SER A O 1
ATOM 706 N N . ALA A 1 86 ? 12.940 4.599 -11.769 1.00 90.44 86 ALA A N 1
ATOM 707 C CA . ALA A 1 86 ? 12.676 4.019 -13.083 1.00 90.44 86 ALA A CA 1
ATOM 708 C C . ALA A 1 86 ? 12.457 5.100 -14.154 1.00 90.44 86 ALA A C 1
ATOM 710 O O . ALA A 1 86 ? 13.053 5.021 -15.226 1.00 90.44 86 ALA A O 1
ATOM 711 N N . PHE A 1 87 ? 11.675 6.139 -13.840 1.00 89.69 87 PHE A N 1
ATOM 712 C CA . PHE A 1 87 ? 11.414 7.265 -14.739 1.00 89.69 87 PHE A CA 1
ATOM 713 C C . PHE A 1 87 ? 12.677 8.068 -15.092 1.00 89.69 87 PHE A C 1
ATOM 715 O O . PHE A 1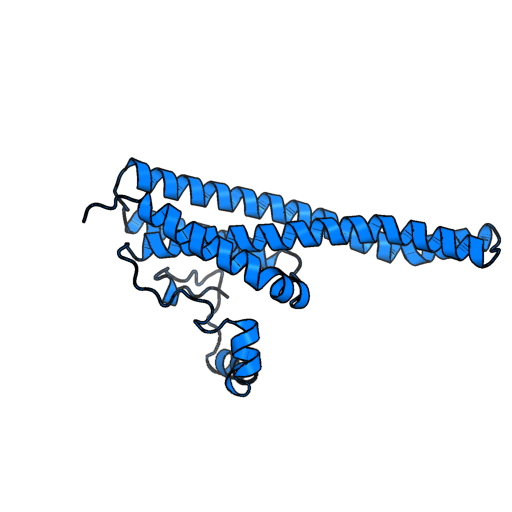 87 ? 12.803 8.524 -16.225 1.00 89.69 87 PHE A O 1
ATOM 722 N N . ILE A 1 88 ? 13.616 8.235 -14.153 1.00 90.12 88 ILE A N 1
ATOM 723 C CA . ILE A 1 88 ? 14.881 8.959 -14.382 1.00 90.12 88 ILE A CA 1
ATOM 724 C C . ILE A 1 88 ? 15.922 8.063 -15.064 1.00 90.12 88 ILE A C 1
ATOM 726 O O . ILE A 1 88 ? 16.616 8.495 -15.982 1.00 90.12 88 ILE A O 1
ATOM 730 N N . VAL A 1 89 ? 16.040 6.809 -14.632 1.00 90.50 89 VAL A N 1
ATOM 731 C CA . VAL A 1 89 ? 17.050 5.872 -15.134 1.00 90.50 89 VAL A CA 1
ATOM 732 C C . VAL A 1 89 ? 16.739 5.448 -16.563 1.00 90.50 89 VAL A C 1
ATOM 734 O O . VAL A 1 89 ? 17.674 5.322 -17.348 1.00 90.50 89 VAL A O 1
ATOM 737 N N . SER A 1 90 ? 15.468 5.275 -16.947 1.00 86.62 90 SER A N 1
ATOM 738 C CA . SER A 1 90 ? 15.130 4.841 -18.307 1.00 86.62 90 SER A CA 1
ATOM 739 C C . SER A 1 90 ? 15.658 5.772 -19.414 1.00 86.62 90 SER A C 1
ATOM 741 O O . SER A 1 90 ? 16.352 5.264 -20.294 1.00 86.62 90 SER A O 1
ATOM 743 N N . PRO A 1 91 ? 15.436 7.107 -19.401 1.00 84.81 91 PRO A N 1
ATOM 744 C CA . PRO A 1 91 ? 16.006 7.986 -20.422 1.00 84.81 91 PRO A CA 1
ATOM 745 C C . PRO A 1 91 ? 17.536 8.070 -20.339 1.00 84.81 91 PRO A C 1
ATOM 747 O O . PRO A 1 91 ? 18.197 8.104 -21.374 1.00 84.81 91 PRO A O 1
ATOM 750 N N . VAL A 1 92 ? 18.124 8.055 -19.137 1.00 88.06 92 VAL A N 1
ATOM 751 C CA . VAL A 1 92 ? 19.587 8.113 -18.969 1.00 88.06 92 VAL A CA 1
ATOM 752 C C . VAL A 1 92 ? 20.257 6.866 -19.546 1.00 88.06 92 VAL A C 1
ATOM 754 O O . VAL A 1 92 ? 21.201 6.982 -20.324 1.00 88.06 92 VAL A O 1
ATOM 757 N N . ALA A 1 93 ? 19.749 5.676 -19.221 1.00 88.31 93 ALA A N 1
ATOM 758 C CA . ALA A 1 93 ? 20.266 4.411 -19.734 1.00 88.31 93 ALA A CA 1
ATOM 759 C C . ALA A 1 93 ? 20.200 4.355 -21.265 1.00 88.31 93 ALA A C 1
ATOM 761 O O . ALA A 1 93 ? 21.131 3.876 -21.910 1.00 88.31 93 ALA A O 1
ATOM 762 N N . MET A 1 94 ? 19.137 4.901 -21.857 1.00 84.31 94 MET A N 1
ATOM 763 C CA . MET A 1 94 ? 19.016 4.990 -23.308 1.00 84.31 94 MET A CA 1
ATOM 764 C C . MET A 1 94 ? 20.003 5.957 -23.949 1.00 84.31 94 MET A C 1
ATOM 766 O O . MET A 1 94 ? 20.552 5.641 -25.001 1.00 84.31 94 MET A O 1
ATOM 770 N N . LEU A 1 95 ? 20.232 7.125 -23.344 1.00 84.31 95 LEU A N 1
ATOM 771 C CA . LEU A 1 95 ? 21.234 8.069 -23.842 1.00 84.31 95 LEU A CA 1
ATOM 772 C C . LEU A 1 95 ? 22.626 7.433 -23.818 1.00 84.31 95 LEU A C 1
ATOM 774 O O . LEU A 1 95 ? 23.346 7.494 -24.812 1.00 84.31 95 LEU A O 1
ATOM 778 N N . VAL A 1 96 ? 22.970 6.756 -22.719 1.00 88.88 96 VAL A N 1
ATOM 779 C CA . VAL A 1 96 ? 24.229 6.007 -22.594 1.00 88.88 96 VAL A CA 1
ATOM 780 C C . VAL A 1 96 ? 24.325 4.915 -23.662 1.00 88.88 96 VAL A C 1
ATOM 782 O O . VAL A 1 96 ? 25.356 4.804 -24.320 1.00 88.88 96 VAL A O 1
ATOM 785 N N . TYR A 1 97 ? 23.250 4.153 -23.885 1.00 88.12 97 TYR A N 1
ATOM 786 C CA . TYR A 1 97 ? 23.196 3.130 -24.930 1.00 88.12 97 TYR A CA 1
ATOM 787 C C . TYR A 1 97 ? 23.398 3.719 -26.336 1.00 88.12 97 TYR A C 1
ATOM 789 O O . TYR A 1 97 ? 24.212 3.211 -27.106 1.00 88.12 97 TYR A O 1
ATOM 797 N N . GLY A 1 98 ? 22.719 4.823 -26.659 1.00 86.25 98 GLY A N 1
ATOM 798 C CA . GLY A 1 98 ? 22.849 5.501 -27.952 1.00 86.25 98 GLY A CA 1
ATOM 799 C C . GLY A 1 98 ? 24.276 5.985 -28.223 1.00 86.25 98 GLY A C 1
ATOM 800 O O . GLY A 1 98 ? 24.801 5.769 -29.318 1.00 86.25 98 GLY A O 1
ATOM 801 N N . ILE A 1 99 ? 24.932 6.562 -27.207 1.00 86.56 99 ILE A N 1
ATOM 802 C CA . ILE A 1 99 ? 26.339 6.988 -27.277 1.00 86.56 99 ILE A CA 1
ATOM 803 C C . ILE A 1 99 ? 27.268 5.779 -27.448 1.00 86.56 99 ILE A C 1
ATOM 805 O O . ILE A 1 99 ? 28.147 5.802 -28.310 1.00 86.56 99 ILE A O 1
ATOM 809 N N . ALA A 1 100 ? 27.069 4.713 -26.667 1.00 88.62 100 ALA A N 1
ATOM 810 C CA . ALA A 1 100 ? 27.892 3.504 -26.728 1.00 88.62 100 ALA A CA 1
ATOM 811 C C . ALA A 1 100 ? 27.842 2.832 -28.110 1.00 88.62 100 ALA A C 1
ATOM 813 O O . ALA A 1 100 ? 28.864 2.363 -28.608 1.00 88.62 100 ALA A O 1
ATOM 814 N N . MET A 1 101 ? 26.675 2.853 -28.758 1.00 88.81 101 MET A N 1
ATOM 815 C CA . MET A 1 101 ? 26.478 2.307 -30.104 1.00 88.81 101 MET A CA 1
ATOM 816 C C . MET A 1 101 ? 26.917 3.262 -31.225 1.00 88.81 101 MET A C 1
ATOM 818 O O . MET A 1 101 ? 26.745 2.930 -32.393 1.00 88.81 101 MET A O 1
ATOM 822 N N . LYS A 1 102 ? 27.481 4.437 -30.894 1.00 88.50 102 LYS A N 1
ATOM 823 C CA . LYS A 1 102 ? 27.838 5.503 -31.854 1.00 88.50 102 LYS A CA 1
ATOM 824 C C . LYS A 1 102 ? 26.673 5.857 -32.786 1.00 88.50 102 LYS A C 1
ATOM 826 O O . LYS A 1 102 ? 26.877 6.119 -33.970 1.00 88.50 102 LYS A O 1
ATOM 831 N N . SER A 1 103 ? 25.459 5.829 -32.238 1.00 85.31 103 SER A N 1
ATOM 832 C CA . SER A 1 103 ? 24.238 6.008 -33.017 1.00 85.31 103 SER A CA 1
ATOM 833 C C . SER A 1 103 ? 24.170 7.425 -33.589 1.00 85.31 103 SER A C 1
ATOM 835 O O . SER A 1 103 ? 24.530 8.396 -32.916 1.00 85.31 103 SER A O 1
ATOM 837 N N . GLY A 1 104 ? 23.673 7.560 -34.815 1.00 88.25 104 GLY A N 1
ATOM 838 C CA . GLY A 1 104 ? 23.347 8.859 -35.397 1.00 88.25 104 GLY A CA 1
ATOM 839 C C . GLY A 1 104 ? 22.160 9.525 -34.687 1.00 88.25 104 GLY A C 1
ATOM 840 O O . GLY A 1 104 ? 21.368 8.874 -34.005 1.00 88.25 104 GLY A O 1
ATOM 841 N N . LEU A 1 105 ? 21.977 10.836 -34.888 1.00 82.19 105 LEU A N 1
ATOM 842 C CA . LEU A 1 105 ? 20.860 11.595 -34.294 1.00 82.19 105 LEU A CA 1
ATOM 843 C C . LEU A 1 105 ? 19.480 10.982 -34.600 1.00 82.19 105 LEU A C 1
ATOM 845 O O . LEU A 1 105 ? 18.617 10.941 -33.725 1.00 82.19 105 LEU A O 1
ATOM 849 N N . ASN A 1 106 ? 19.286 10.459 -35.813 1.00 85.38 106 ASN A N 1
ATOM 850 C CA . ASN A 1 106 ? 18.027 9.834 -36.230 1.00 85.38 106 ASN A CA 1
ATOM 851 C C . ASN A 1 106 ? 17.715 8.548 -35.445 1.00 85.38 106 ASN A C 1
ATOM 853 O O . ASN A 1 106 ? 16.565 8.299 -35.095 1.00 85.38 106 ASN A O 1
ATOM 857 N N . GLU A 1 107 ? 18.735 7.750 -35.136 1.00 85.94 107 GLU A N 1
ATOM 858 C CA . GLU A 1 107 ? 18.596 6.496 -34.387 1.00 85.94 107 GLU A CA 1
ATOM 859 C C . GLU A 1 107 ? 18.295 6.779 -32.911 1.00 85.94 107 GLU A C 1
ATOM 861 O O . GLU A 1 107 ? 17.420 6.148 -32.321 1.00 85.94 107 GLU A O 1
ATOM 866 N N . ILE A 1 108 ? 18.938 7.800 -32.334 1.00 81.69 108 ILE A N 1
ATOM 867 C CA . ILE A 1 108 ? 18.639 8.272 -30.975 1.00 81.69 108 ILE A CA 1
ATOM 868 C C . ILE A 1 108 ? 17.186 8.756 -30.877 1.00 81.69 108 ILE A C 1
ATOM 870 O O . ILE A 1 108 ? 16.477 8.382 -29.941 1.00 81.69 108 ILE A O 1
ATOM 874 N N . LEU A 1 109 ? 16.720 9.546 -31.851 1.00 83.38 109 LEU A N 1
ATOM 875 C CA . LEU A 1 109 ? 15.326 9.994 -31.914 1.00 83.38 109 LEU A CA 1
ATOM 876 C C . LEU A 1 109 ? 14.355 8.812 -32.012 1.00 83.38 109 LEU A C 1
ATOM 878 O O . LEU A 1 109 ? 13.345 8.795 -31.307 1.00 83.38 109 LEU A O 1
ATOM 882 N N . PHE A 1 110 ? 14.679 7.804 -32.826 1.00 86.44 110 PHE A N 1
ATOM 883 C CA . PHE A 1 110 ? 13.879 6.586 -32.934 1.00 86.44 110 PHE A CA 1
ATOM 884 C C . PHE A 1 110 ? 13.775 5.852 -31.591 1.00 86.44 110 PHE A C 1
ATOM 886 O O . PHE A 1 110 ? 12.671 5.501 -31.167 1.00 86.44 110 PHE A O 1
ATOM 893 N N . TYR A 1 111 ? 14.895 5.686 -30.878 1.00 84.62 111 TYR A N 1
ATOM 894 C CA . TYR A 1 111 ? 14.891 5.069 -29.553 1.00 84.62 111 TYR A CA 1
ATOM 895 C C . TYR A 1 111 ? 14.002 5.840 -28.578 1.00 84.62 111 TYR A C 1
ATOM 897 O O . TYR A 1 111 ? 13.158 5.224 -27.928 1.00 84.62 111 TYR A O 1
ATOM 905 N N . VAL A 1 112 ? 14.142 7.169 -28.497 1.00 82.75 112 VAL A N 1
ATOM 906 C CA . VAL A 1 112 ? 13.327 8.018 -27.607 1.00 82.75 112 VAL A CA 1
ATOM 907 C C . VAL A 1 112 ? 11.838 7.839 -27.885 1.00 82.75 112 VAL A C 1
ATOM 909 O O . VAL A 1 112 ? 11.071 7.604 -26.954 1.00 82.75 112 VAL A O 1
ATOM 912 N N . VAL A 1 113 ? 11.417 7.901 -29.152 1.00 87.69 113 VAL A N 1
ATOM 913 C CA . VAL A 1 113 ? 10.002 7.738 -29.525 1.00 87.69 113 VAL A CA 1
ATOM 914 C C . VAL A 1 113 ? 9.478 6.360 -29.117 1.00 87.69 113 VAL A C 1
ATOM 916 O O . VAL A 1 113 ? 8.374 6.261 -28.579 1.00 87.69 113 VAL A O 1
ATOM 919 N N . PHE A 1 114 ? 10.274 5.306 -29.309 1.00 86.94 114 PHE A N 1
ATOM 920 C CA . PHE A 1 114 ? 9.872 3.940 -28.981 1.00 86.94 114 PHE A CA 1
ATOM 921 C C . PHE A 1 114 ? 9.697 3.702 -27.473 1.00 86.94 114 PHE A C 1
ATOM 923 O O . PHE A 1 114 ? 8.901 2.857 -27.065 1.00 86.94 114 PHE A O 1
ATOM 930 N N . THR A 1 115 ? 10.393 4.458 -26.620 1.00 85.75 115 THR A N 1
ATOM 931 C CA . THR A 1 115 ? 10.313 4.291 -25.159 1.00 85.75 115 THR A CA 1
ATOM 932 C C . THR A 1 115 ? 9.368 5.257 -24.461 1.00 85.75 115 THR A C 1
ATOM 934 O O . THR A 1 115 ? 9.054 5.045 -23.286 1.00 85.75 115 THR A O 1
ATOM 937 N N . LEU A 1 116 ? 8.827 6.258 -25.164 1.00 88.69 116 LEU A N 1
ATOM 938 C CA . LEU A 1 116 ? 7.790 7.147 -24.631 1.00 88.69 116 LEU A CA 1
ATOM 939 C C . LEU A 1 116 ? 6.626 6.405 -23.944 1.00 88.69 116 LEU A C 1
ATOM 941 O O . LEU A 1 116 ? 6.213 6.862 -22.876 1.00 88.69 116 LEU A O 1
ATOM 945 N N . PRO A 1 117 ? 6.102 5.269 -24.455 1.00 91.31 117 PRO A N 1
ATOM 946 C CA . PRO A 1 117 ? 5.054 4.521 -23.759 1.00 91.31 117 PRO A CA 1
ATOM 947 C C . PRO A 1 117 ? 5.490 4.010 -22.380 1.00 91.31 117 PRO A C 1
ATOM 949 O O . PRO A 1 117 ? 4.710 4.065 -21.430 1.00 91.31 117 PRO A O 1
ATOM 952 N N . VAL A 1 118 ? 6.743 3.564 -22.250 1.00 88.62 118 VAL A N 1
ATOM 953 C CA . VAL A 1 118 ? 7.316 3.074 -20.986 1.00 88.62 118 VAL A CA 1
ATOM 954 C C . VAL A 1 118 ? 7.498 4.228 -20.003 1.00 88.62 118 VAL A C 1
ATOM 956 O O . VAL A 1 118 ? 7.086 4.134 -18.848 1.00 88.62 118 VAL A O 1
ATOM 959 N N . ILE A 1 119 ? 8.038 5.353 -20.477 1.00 88.19 119 ILE A N 1
ATOM 960 C CA . ILE A 1 119 ? 8.189 6.579 -19.683 1.00 88.19 119 ILE A CA 1
ATOM 961 C C . ILE A 1 119 ? 6.817 7.062 -19.190 1.00 88.19 119 ILE A C 1
ATOM 963 O O . ILE A 1 119 ? 6.643 7.351 -18.005 1.00 88.19 119 ILE A O 1
ATOM 967 N N . ARG A 1 120 ? 5.817 7.093 -20.082 1.00 91.94 120 ARG A N 1
ATOM 968 C CA . ARG A 1 120 ? 4.434 7.454 -19.751 1.00 91.94 120 ARG A CA 1
ATOM 969 C C . ARG A 1 120 ? 3.844 6.511 -18.708 1.00 91.94 120 ARG A C 1
ATOM 971 O O . ARG A 1 120 ? 3.197 6.985 -17.779 1.00 91.94 120 ARG A O 1
ATOM 978 N N . TYR A 1 121 ? 4.058 5.204 -18.847 1.00 91.31 121 TYR A N 1
ATOM 979 C CA . TYR A 1 121 ? 3.584 4.219 -17.879 1.00 91.31 121 TYR A CA 1
ATOM 980 C C . TYR A 1 121 ? 4.135 4.508 -16.478 1.00 91.31 121 TYR A C 1
ATOM 982 O O . TYR A 1 121 ? 3.354 4.658 -15.539 1.00 91.31 121 TYR A O 1
ATOM 990 N N . PHE A 1 122 ? 5.455 4.672 -16.333 1.00 90.19 122 PHE A N 1
ATOM 991 C CA . PHE A 1 122 ? 6.062 4.966 -15.030 1.00 90.19 122 PHE A CA 1
ATOM 992 C C . PHE A 1 122 ? 5.624 6.314 -14.459 1.00 90.19 122 PHE A C 1
ATOM 994 O O . PHE A 1 122 ? 5.383 6.412 -13.256 1.00 90.19 122 PHE A O 1
ATOM 1001 N N . LEU A 1 123 ? 5.451 7.330 -15.307 1.00 91.12 123 LEU A N 1
ATOM 1002 C CA . LEU A 1 123 ? 4.918 8.623 -14.889 1.00 91.12 123 LEU A CA 1
ATOM 1003 C C . LEU A 1 123 ? 3.496 8.495 -14.323 1.00 91.12 123 LEU A C 1
ATOM 1005 O O . LEU A 1 123 ? 3.216 9.030 -13.252 1.00 91.12 123 LEU A O 1
ATOM 1009 N N . LEU A 1 124 ? 2.605 7.768 -15.004 1.00 92.50 124 LEU A N 1
ATOM 1010 C CA . LEU A 1 124 ? 1.242 7.541 -14.515 1.00 92.50 124 LEU A CA 1
ATOM 1011 C C . LEU A 1 124 ? 1.248 6.758 -13.198 1.00 92.50 124 LEU A C 1
ATOM 1013 O O . LEU A 1 124 ? 0.629 7.200 -12.236 1.00 92.50 124 LEU A O 1
ATOM 1017 N N . GLN A 1 125 ? 2.033 5.680 -13.102 1.00 91.44 125 GLN A N 1
ATOM 1018 C CA . GLN A 1 125 ? 2.171 4.914 -11.856 1.00 91.44 125 GLN A CA 1
ATOM 1019 C C . GLN A 1 125 ? 2.704 5.768 -10.696 1.00 91.44 125 GLN A C 1
ATOM 1021 O O . GLN A 1 125 ? 2.235 5.655 -9.562 1.00 91.44 125 GLN A O 1
ATOM 1026 N N . PHE A 1 126 ? 3.651 6.666 -10.969 1.00 91.81 126 PHE A N 1
ATOM 1027 C CA . PHE A 1 126 ? 4.165 7.613 -9.986 1.00 91.81 126 PHE A CA 1
ATOM 1028 C C . PHE A 1 126 ? 3.078 8.582 -9.492 1.00 91.81 126 PHE A C 1
ATOM 1030 O O . PHE A 1 126 ? 2.934 8.784 -8.280 1.00 91.81 126 PHE A O 1
ATOM 1037 N N . LEU A 1 127 ? 2.306 9.173 -10.412 1.00 91.69 127 LEU A N 1
ATOM 1038 C CA . LEU A 1 127 ? 1.223 10.106 -10.089 1.00 91.69 127 LEU A CA 1
ATOM 1039 C C . LEU A 1 127 ? 0.093 9.413 -9.319 1.00 91.69 127 LEU A C 1
ATOM 1041 O O . LEU A 1 127 ? -0.348 9.927 -8.284 1.00 91.69 127 LEU A O 1
ATOM 1045 N N . ASP A 1 128 ? -0.310 8.226 -9.765 1.00 91.25 128 ASP A N 1
ATOM 1046 C CA . ASP A 1 128 ? -1.339 7.416 -9.121 1.00 91.25 128 ASP A CA 1
ATOM 1047 C C . ASP A 1 128 ? -0.908 7.033 -7.710 1.00 91.25 128 ASP A C 1
ATOM 1049 O O . ASP A 1 128 ? -1.633 7.317 -6.753 1.00 91.25 128 ASP A O 1
ATOM 1053 N N . ASN A 1 129 ? 0.313 6.512 -7.543 1.00 91.44 129 ASN A N 1
ATOM 1054 C CA . ASN A 1 129 ? 0.842 6.159 -6.229 1.00 91.44 129 ASN A CA 1
ATOM 1055 C C . ASN A 1 129 ? 0.940 7.382 -5.303 1.00 91.44 129 ASN A C 1
ATOM 1057 O O . ASN A 1 129 ? 0.609 7.289 -4.121 1.00 91.44 129 ASN A O 1
ATOM 1061 N N . ARG A 1 130 ? 1.313 8.560 -5.824 1.00 90.94 130 ARG A N 1
ATOM 1062 C CA . ARG A 1 130 ? 1.300 9.812 -5.049 1.00 90.94 130 ARG A CA 1
ATOM 1063 C C . ARG A 1 130 ? -0.109 10.177 -4.583 1.00 90.94 130 ARG A C 1
ATOM 1065 O O . ARG A 1 130 ? -0.280 10.606 -3.440 1.00 90.94 130 ARG A O 1
ATOM 1072 N N . SER A 1 131 ? -1.118 9.999 -5.434 1.00 91.00 131 SER A N 1
ATOM 1073 C CA . SER A 1 131 ? -2.520 10.205 -5.052 1.00 91.00 131 SER A CA 1
ATOM 1074 C C . SER A 1 131 ? -2.960 9.209 -3.968 1.00 91.00 131 SER A C 1
ATOM 1076 O O . SER A 1 131 ? -3.637 9.591 -3.009 1.00 91.00 131 SER A O 1
ATOM 1078 N N . SER A 1 132 ? -2.523 7.951 -4.072 1.00 90.50 132 SER A N 1
ATOM 1079 C CA . SER A 1 132 ? -2.818 6.888 -3.113 1.00 90.50 132 SER A CA 1
ATOM 1080 C C . SER A 1 132 ? -2.150 7.126 -1.761 1.00 90.50 132 SER A C 1
ATOM 1082 O O . SER A 1 132 ? -2.774 6.887 -0.729 1.00 90.50 132 SER A O 1
ATOM 1084 N N . MET A 1 133 ? -0.917 7.641 -1.738 1.00 90.25 133 MET A N 1
ATOM 1085 C CA . MET A 1 133 ? -0.239 8.027 -0.496 1.00 90.25 133 MET A CA 1
ATOM 1086 C C . MET A 1 133 ? -1.006 9.127 0.239 1.00 90.25 133 MET A C 1
ATOM 1088 O O . MET A 1 133 ? -1.257 8.990 1.432 1.00 90.25 133 MET A O 1
ATOM 1092 N N . LYS A 1 134 ? -1.457 10.174 -0.469 1.00 91.06 134 LYS A N 1
ATOM 1093 C CA . LYS A 1 134 ? -2.260 11.255 0.136 1.00 91.06 134 LYS A CA 1
ATOM 1094 C C . LYS A 1 134 ? -3.569 10.738 0.739 1.00 91.06 134 LYS A C 1
ATOM 1096 O O . LYS A 1 134 ? -3.951 11.157 1.829 1.00 91.06 134 LYS A O 1
ATOM 1101 N N . ARG A 1 135 ? -4.256 9.824 0.041 1.00 90.00 135 ARG A N 1
ATOM 1102 C CA . ARG A 1 135 ? -5.492 9.190 0.533 1.00 90.00 135 ARG A CA 1
ATOM 1103 C C . ARG A 1 135 ? -5.236 8.337 1.780 1.00 90.00 135 ARG A C 1
ATOM 1105 O O . ARG A 1 135 ? -5.936 8.507 2.775 1.00 90.00 135 ARG A O 1
ATOM 1112 N N . SER A 1 136 ? -4.198 7.499 1.752 1.00 90.44 136 SER A N 1
ATOM 1113 C CA . SER A 1 136 ? -3.774 6.672 2.893 1.00 90.44 136 SER A CA 1
ATOM 1114 C C . SER A 1 136 ? -3.394 7.527 4.105 1.00 90.44 136 SER A C 1
ATOM 1116 O O . SER A 1 136 ? -3.825 7.259 5.222 1.00 90.44 136 SER A O 1
ATOM 1118 N N . GLU A 1 137 ? -2.669 8.628 3.887 1.00 91.56 137 GLU A N 1
ATOM 1119 C CA . GLU A 1 137 ? -2.288 9.564 4.944 1.00 91.56 137 GLU A CA 1
ATOM 1120 C C . GLU A 1 137 ? -3.499 10.275 5.559 1.00 91.56 137 GLU A C 1
ATOM 1122 O O . GLU A 1 137 ? -3.577 10.396 6.781 1.00 91.56 137 GLU A O 1
ATOM 1127 N N . LYS A 1 138 ? -4.462 10.716 4.739 1.00 92.62 138 LYS A N 1
ATOM 1128 C CA . LYS A 1 138 ? -5.714 11.309 5.232 1.00 92.62 138 LYS A CA 1
ATOM 1129 C C . LYS A 1 138 ? -6.470 10.321 6.123 1.00 92.62 138 LYS A C 1
ATOM 1131 O O . LYS A 1 138 ? -6.915 10.701 7.203 1.00 92.62 138 LYS A O 1
ATOM 1136 N N . LEU A 1 139 ? -6.581 9.066 5.691 1.00 92.44 139 LEU A N 1
ATOM 1137 C CA . LEU A 1 139 ? -7.283 8.033 6.447 1.00 92.44 139 LEU A CA 1
ATOM 1138 C C . LEU A 1 139 ? -6.531 7.657 7.729 1.00 92.44 139 LEU A C 1
ATOM 1140 O O . LEU A 1 139 ? -7.151 7.505 8.776 1.00 92.44 139 LEU A O 1
ATOM 1144 N N . LYS A 1 140 ? -5.194 7.604 7.685 1.00 92.50 140 LYS A N 1
ATOM 1145 C CA . LYS A 1 140 ? -4.370 7.399 8.880 1.00 92.50 140 LYS A CA 1
ATOM 1146 C C . LYS A 1 140 ? -4.566 8.532 9.887 1.00 92.50 140 LYS A C 1
ATOM 1148 O O . LYS A 1 140 ? -4.809 8.257 11.050 1.00 92.50 140 LYS A O 1
ATOM 1153 N N . LYS A 1 141 ? -4.523 9.795 9.448 1.00 93.81 141 LYS A N 1
ATOM 1154 C CA . LYS A 1 141 ? -4.781 10.957 10.321 1.00 93.81 141 LYS A CA 1
ATOM 1155 C C . LYS A 1 141 ? -6.162 10.897 10.967 1.00 93.81 141 LYS A C 1
ATOM 1157 O O . LYS A 1 141 ? -6.304 11.304 12.112 1.00 93.81 141 LYS A O 1
ATOM 1162 N N . TYR A 1 142 ? -7.159 10.396 10.242 1.00 94.56 142 TYR A N 1
ATOM 1163 C CA . TYR A 1 142 ? -8.488 10.181 10.798 1.00 94.56 142 TYR A CA 1
ATOM 1164 C C . TYR A 1 142 ? -8.468 9.113 11.901 1.00 94.56 142 TYR A C 1
ATOM 1166 O O . TYR A 1 142 ? -8.912 9.398 13.003 1.00 94.56 142 TYR A O 1
ATOM 1174 N N . VAL A 1 143 ? -7.852 7.949 11.668 1.00 93.75 143 VAL A N 1
ATOM 1175 C CA . VAL A 1 143 ? -7.698 6.904 12.700 1.00 93.75 143 VAL A CA 1
ATOM 1176 C C . VAL A 1 143 ? -6.963 7.418 13.943 1.00 93.75 143 VAL A C 1
ATOM 1178 O O . VAL A 1 143 ? -7.436 7.220 15.056 1.00 93.75 143 VAL A O 1
ATOM 1181 N N . GLU A 1 144 ? -5.841 8.118 13.765 1.00 92.00 144 GLU A N 1
ATOM 1182 C CA . GLU A 1 144 ? -5.062 8.694 14.876 1.00 92.00 144 GLU A CA 1
ATOM 1183 C C . GLU A 1 144 ? -5.863 9.747 15.660 1.00 92.00 144 GLU A C 1
ATOM 1185 O O . GLU A 1 144 ? -5.740 9.855 16.880 1.00 92.00 144 GLU A O 1
ATOM 1190 N N . LYS A 1 145 ? -6.720 10.517 14.977 1.00 93.88 145 LYS A N 1
ATOM 1191 C CA . LYS A 1 145 ? -7.630 11.464 15.628 1.00 93.88 145 LYS A CA 1
ATOM 1192 C C . LYS A 1 145 ? -8.637 10.734 16.519 1.00 93.88 145 LYS A C 1
ATOM 1194 O O . LYS A 1 145 ? -8.839 11.161 17.652 1.00 93.88 145 LYS A O 1
ATOM 1199 N N . GLU A 1 146 ? -9.248 9.661 16.023 1.00 92.19 146 GLU A N 1
ATOM 1200 C CA . GLU A 1 146 ? -10.212 8.867 16.794 1.00 92.19 146 GLU A CA 1
ATOM 1201 C C . GLU A 1 146 ? -9.535 8.191 17.999 1.00 92.19 146 GLU A C 1
ATOM 1203 O O . GLU A 1 146 ? -10.048 8.274 19.112 1.00 92.19 146 GLU A O 1
ATOM 1208 N N . LEU A 1 147 ? -8.331 7.629 17.823 1.00 91.12 147 LEU A N 1
ATOM 1209 C CA . LEU A 1 147 ? -7.530 7.072 18.924 1.00 91.12 147 LEU A CA 1
ATOM 1210 C C . LEU A 1 147 ? -7.203 8.122 19.992 1.00 91.12 147 LEU A C 1
ATOM 1212 O O . LEU A 1 147 ? -7.380 7.872 21.182 1.00 91.12 147 LEU A O 1
ATOM 1216 N N . SER A 1 148 ? -6.780 9.319 19.579 1.00 89.19 148 SER A N 1
ATOM 1217 C CA . SER A 1 148 ? -6.527 10.433 20.500 1.00 89.19 148 SER A CA 1
ATOM 1218 C C . SER A 1 148 ? -7.796 10.860 21.249 1.00 89.19 148 SER A C 1
ATOM 1220 O O . SER A 1 148 ? -7.741 11.143 22.444 1.00 89.19 148 SER A O 1
ATOM 1222 N N . GLY A 1 149 ? -8.953 10.859 20.578 1.00 88.00 149 GLY A N 1
ATOM 1223 C CA . GLY A 1 149 ? -10.249 11.131 21.204 1.00 88.00 149 GLY A CA 1
ATOM 1224 C C . GLY A 1 149 ? -10.601 10.120 22.298 1.00 88.00 149 GLY A C 1
ATOM 1225 O O . GLY A 1 149 ? -11.008 10.515 23.392 1.00 88.00 149 GLY A O 1
ATOM 1226 N N . ILE A 1 150 ? -10.368 8.830 22.043 1.00 88.69 150 ILE A N 1
ATOM 1227 C CA . ILE A 1 150 ? -10.551 7.761 23.037 1.00 88.69 150 ILE A CA 1
ATOM 1228 C C . ILE A 1 150 ? -9.568 7.945 24.199 1.00 88.69 150 ILE A C 1
ATOM 1230 O O . ILE A 1 150 ? -9.968 7.881 25.357 1.00 88.69 150 ILE A O 1
ATOM 1234 N N . ARG A 1 151 ? -8.300 8.264 23.911 1.00 86.31 151 ARG A N 1
ATOM 1235 C CA . ARG A 1 151 ? -7.273 8.507 24.937 1.00 86.31 151 ARG A CA 1
ATOM 1236 C C . ARG A 1 151 ? -7.639 9.652 25.883 1.00 86.31 151 ARG A C 1
ATOM 1238 O O . ARG A 1 151 ? -7.416 9.547 27.081 1.00 86.31 151 ARG A O 1
ATOM 1245 N N . VAL A 1 152 ? -8.178 10.751 25.353 1.00 86.44 152 VAL A N 1
ATOM 1246 C CA . VAL A 1 152 ? -8.560 11.927 26.157 1.00 86.44 152 VAL A CA 1
ATOM 1247 C C . VAL A 1 152 ? -9.843 11.681 26.949 1.00 86.44 152 VAL A C 1
ATOM 1249 O O . VAL A 1 152 ? -9.951 12.127 28.087 1.00 8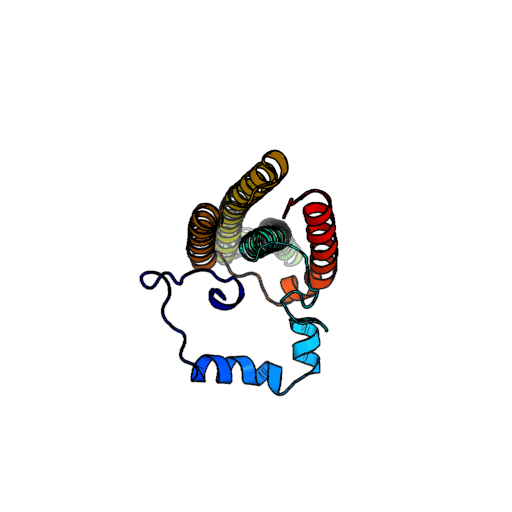6.44 152 VAL A O 1
ATOM 1252 N N . SER A 1 153 ? -10.822 10.998 26.356 1.00 83.25 153 SER A N 1
ATOM 1253 C CA . SER A 1 153 ? -12.111 10.735 27.007 1.00 83.25 153 SER A CA 1
ATOM 1254 C C . SER A 1 153 ? -12.074 9.561 27.988 1.00 83.25 153 SER A C 1
ATOM 1256 O O . SER A 1 153 ? -12.937 9.483 28.860 1.00 83.25 153 SER A O 1
ATOM 1258 N N . GLY A 1 154 ? -11.113 8.641 27.837 1.00 79.50 154 GLY A N 1
ATOM 1259 C CA . GLY A 1 154 ? -11.038 7.390 28.594 1.00 79.50 154 GLY A CA 1
ATOM 1260 C C . GLY A 1 154 ? -12.188 6.423 28.296 1.00 79.50 154 GLY A C 1
ATOM 1261 O O . GLY A 1 154 ? -12.348 5.435 29.005 1.00 79.50 154 GLY A O 1
ATOM 1262 N N . ARG A 1 155 ? -13.014 6.707 27.278 1.00 78.00 155 ARG A N 1
ATOM 1263 C CA . ARG A 1 155 ? -14.231 5.958 26.952 1.00 78.00 155 ARG A CA 1
ATOM 1264 C C . ARG A 1 155 ? -14.268 5.617 25.471 1.00 78.00 155 ARG A C 1
ATOM 1266 O O . ARG A 1 155 ? -13.944 6.441 24.619 1.00 78.00 155 ARG A O 1
ATOM 1273 N N . ALA A 1 156 ? -14.711 4.404 25.167 1.00 79.12 156 ALA A N 1
ATOM 1274 C CA . ALA A 1 156 ? -14.979 3.961 23.807 1.00 79.12 156 ALA A CA 1
ATOM 1275 C C . ALA A 1 156 ? -16.478 3.671 23.669 1.00 79.12 156 ALA A C 1
ATOM 1277 O O . ALA A 1 156 ? -16.941 2.598 24.046 1.00 79.12 156 ALA A O 1
ATOM 1278 N N . GLU A 1 157 ? -17.243 4.631 23.146 1.00 82.00 157 GLU A N 1
ATOM 1279 C CA . GLU A 1 157 ? -18.657 4.408 22.82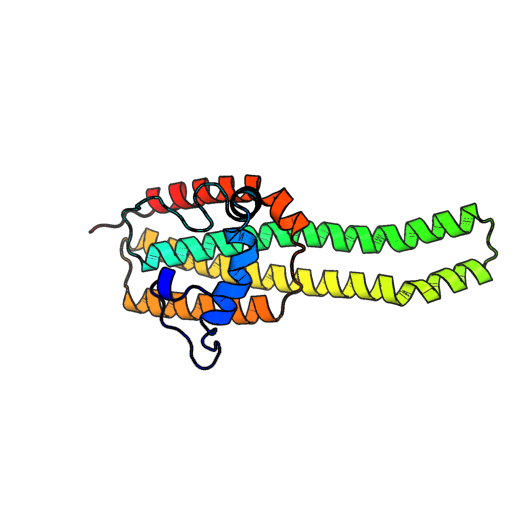6 1.00 82.00 157 GLU A CA 1
ATOM 1280 C C . GLU A 1 157 ? -18.770 3.423 21.657 1.00 82.00 157 GLU A C 1
ATOM 1282 O O . GLU A 1 157 ? -18.456 3.745 20.509 1.00 82.00 157 GLU A O 1
ATOM 1287 N N . GLU A 1 158 ? -19.189 2.195 21.961 1.00 80.56 158 GLU A N 1
ATOM 1288 C CA . GLU A 1 158 ? -19.117 1.060 21.039 1.00 80.56 158 GLU A CA 1
ATOM 1289 C C . GLU A 1 158 ? -19.943 1.267 19.761 1.00 80.56 158 GLU A C 1
ATOM 1291 O O . GLU A 1 158 ? -19.477 0.952 18.665 1.00 80.56 158 GLU A O 1
ATOM 1296 N N . GLU A 1 159 ? -21.138 1.855 19.869 1.00 83.12 159 GLU A N 1
ATOM 1297 C CA . GLU A 1 159 ? -22.013 2.107 18.719 1.00 83.12 159 GLU A CA 1
ATOM 1298 C C . GLU A 1 159 ? -21.415 3.151 17.763 1.00 83.12 159 GLU A C 1
ATOM 1300 O O . GLU A 1 159 ? -21.310 2.913 16.553 1.00 83.12 159 GLU A O 1
ATOM 1305 N N . GLN A 1 160 ? -20.957 4.285 18.306 1.00 86.62 160 GLN A N 1
ATOM 1306 C CA . GLN A 1 160 ? -20.317 5.339 17.522 1.00 86.62 160 GLN A CA 1
ATOM 1307 C C . GLN A 1 160 ? -19.028 4.824 16.875 1.00 86.62 160 GLN A C 1
ATOM 1309 O O . GLN A 1 160 ? -18.795 5.042 15.682 1.00 86.62 160 GLN A O 1
ATOM 1314 N N . LEU A 1 161 ? -18.203 4.101 17.637 1.00 89.00 161 LEU A N 1
ATOM 1315 C CA . LEU A 1 161 ? -16.960 3.539 17.129 1.00 89.00 161 LEU A CA 1
ATOM 1316 C C . LEU A 1 161 ? -17.228 2.477 16.055 1.00 89.00 161 LEU A C 1
ATOM 1318 O O . LEU A 1 161 ? -16.542 2.462 15.036 1.00 89.00 161 LEU A O 1
ATOM 1322 N N . GLY A 1 162 ? -18.266 1.655 16.210 1.00 88.56 162 GLY A N 1
ATOM 1323 C CA . GLY A 1 162 ? -18.719 0.706 15.193 1.00 88.56 162 GLY A CA 1
ATOM 1324 C C . GLY A 1 162 ? -19.078 1.380 13.863 1.00 88.56 162 GLY A C 1
ATOM 1325 O O . GLY A 1 162 ? -18.654 0.918 12.797 1.00 88.56 162 GLY A O 1
ATOM 1326 N N . TYR A 1 163 ? -19.796 2.507 13.908 1.00 89.12 163 TYR A N 1
ATOM 1327 C CA . TYR A 1 163 ? -20.101 3.308 12.716 1.00 89.12 163 TYR A CA 1
ATOM 1328 C C . TYR A 1 163 ? -18.83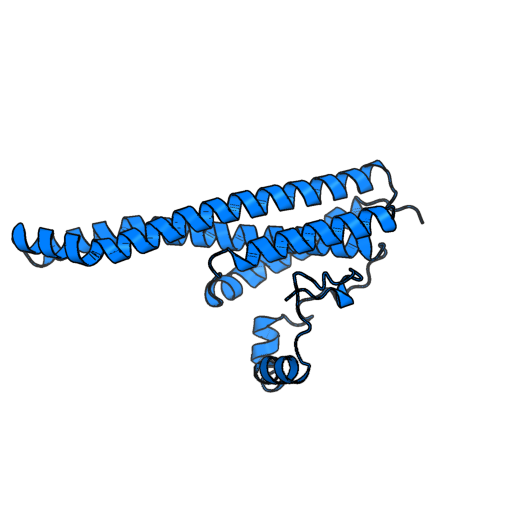1 3.888 12.073 1.00 89.12 163 TYR A C 1
ATOM 1330 O O . TYR A 1 163 ? -18.620 3.769 10.862 1.00 89.12 163 TYR A O 1
ATOM 1338 N N . THR A 1 164 ? -17.939 4.452 12.887 1.00 91.62 164 THR A N 1
ATOM 1339 C CA . THR A 1 164 ? -16.640 4.976 12.445 1.00 91.62 164 THR A CA 1
ATOM 1340 C C . THR A 1 164 ? -15.786 3.896 11.775 1.00 91.62 164 THR A C 1
ATOM 1342 O O . THR A 1 164 ? -15.256 4.111 10.682 1.00 91.62 164 THR A O 1
ATOM 1345 N N . LEU A 1 165 ? -15.705 2.704 12.369 1.00 92.25 165 LEU A N 1
ATOM 1346 C CA . LEU A 1 165 ? -14.980 1.554 11.825 1.00 92.25 165 LEU A CA 1
ATOM 1347 C C . LEU A 1 165 ? -15.537 1.112 10.472 1.00 92.25 165 LEU A C 1
ATOM 1349 O O . LEU A 1 165 ? -14.767 0.859 9.542 1.00 92.25 165 LEU A O 1
ATOM 1353 N N . ARG A 1 166 ? -16.867 1.068 10.324 1.00 90.62 166 ARG A N 1
ATOM 1354 C CA . ARG A 1 166 ? -17.511 0.746 9.044 1.00 90.62 166 ARG A CA 1
ATOM 1355 C C . ARG A 1 166 ? -17.136 1.754 7.960 1.00 90.62 166 ARG A C 1
ATOM 1357 O O . ARG A 1 166 ? -16.783 1.340 6.855 1.00 90.62 166 ARG A O 1
ATOM 1364 N N . ASN A 1 167 ? -17.150 3.047 8.277 1.00 91.25 167 ASN A N 1
ATOM 1365 C CA . ASN A 1 167 ? -16.762 4.101 7.336 1.00 91.25 167 ASN A CA 1
ATOM 1366 C C . ASN A 1 167 ? -15.285 4.009 6.945 1.00 91.25 167 ASN A C 1
ATOM 1368 O O . ASN A 1 167 ? -14.957 4.079 5.761 1.00 91.25 167 ASN A O 1
ATOM 1372 N N . ILE A 1 168 ? -14.394 3.784 7.915 1.00 92.44 168 ILE A N 1
ATOM 1373 C CA . ILE A 1 168 ? -12.968 3.564 7.643 1.00 92.44 168 ILE A CA 1
ATOM 1374 C C . ILE A 1 168 ? -12.796 2.371 6.708 1.00 92.44 168 ILE A C 1
ATOM 1376 O O . ILE A 1 168 ? -12.061 2.454 5.726 1.00 92.44 168 ILE A O 1
ATOM 1380 N N . GLN A 1 169 ? -13.479 1.262 6.979 1.00 90.19 169 GLN A N 1
ATOM 1381 C CA . GLN A 1 169 ? -13.337 0.050 6.186 1.00 90.19 169 GLN A CA 1
ATOM 1382 C C . GLN A 1 169 ? -13.891 0.204 4.764 1.00 90.19 169 GLN A C 1
ATOM 1384 O O . GLN A 1 169 ? -13.295 -0.310 3.816 1.00 90.19 169 GLN A O 1
ATOM 1389 N N . ASP A 1 170 ? -14.985 0.945 4.601 1.00 90.69 170 ASP A N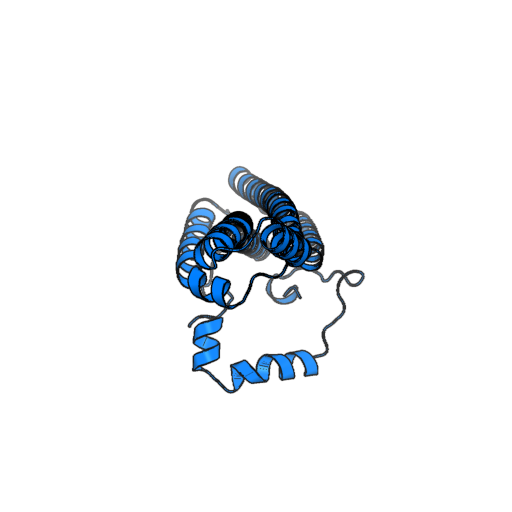 1
ATOM 1390 C CA . ASP A 1 170 ? -15.536 1.331 3.302 1.00 90.69 170 ASP A CA 1
ATOM 1391 C C . ASP A 1 170 ? -14.561 2.187 2.489 1.00 90.69 170 ASP A C 1
ATOM 1393 O O . ASP A 1 170 ? -14.335 1.913 1.306 1.00 90.69 170 ASP A O 1
ATOM 1397 N N . GLU A 1 171 ? -13.949 3.188 3.121 1.00 90.50 171 GLU A N 1
ATOM 1398 C CA . GLU A 1 171 ? -12.945 4.035 2.479 1.00 90.50 171 GLU A CA 1
ATOM 1399 C C . GLU A 1 171 ? -11.691 3.241 2.130 1.00 90.50 171 GLU A C 1
ATOM 1401 O O . GLU A 1 171 ? -11.177 3.360 1.018 1.00 90.50 171 GLU A O 1
ATOM 1406 N N . MET A 1 172 ? -11.229 2.358 3.021 1.00 89.38 172 MET A N 1
ATOM 1407 C CA . MET A 1 172 ? -10.134 1.442 2.712 1.00 89.38 172 MET A CA 1
ATOM 1408 C C . MET A 1 172 ? -10.475 0.560 1.504 1.00 89.38 172 MET A C 1
ATOM 1410 O O . MET A 1 172 ? -9.586 0.300 0.692 1.00 89.38 172 MET A O 1
ATOM 1414 N N . PHE A 1 173 ? -11.722 0.089 1.373 1.00 89.06 173 PHE A N 1
ATOM 1415 C CA . PHE A 1 173 ? -12.141 -0.754 0.251 1.00 89.06 173 PHE A CA 1
ATOM 1416 C C . PHE A 1 173 ? -12.082 0.000 -1.073 1.00 89.06 173 PHE A C 1
ATOM 1418 O O . PHE A 1 173 ? -11.392 -0.443 -1.993 1.00 89.06 173 PHE A O 1
ATOM 1425 N N . ALA A 1 174 ? -12.737 1.161 -1.147 1.00 88.62 174 ALA A N 1
ATOM 1426 C CA . ALA A 1 174 ? -12.724 2.009 -2.338 1.00 88.62 174 ALA A CA 1
ATOM 1427 C C . ALA A 1 174 ? -11.292 2.430 -2.711 1.00 88.62 174 ALA A C 1
ATOM 1429 O O . ALA A 1 174 ? -10.887 2.441 -3.878 1.00 88.62 174 ALA A O 1
ATOM 1430 N N . TYR A 1 175 ? -10.487 2.713 -1.690 1.00 88.00 175 TYR A N 1
ATOM 1431 C CA . TYR A 1 175 ? -9.073 2.986 -1.825 1.00 88.00 175 TYR A CA 1
ATOM 1432 C C . TYR A 1 175 ? -8.315 1.813 -2.456 1.00 88.00 175 TYR A C 1
ATOM 1434 O O . TYR A 1 175 ? -7.698 1.985 -3.504 1.00 88.00 175 TYR A O 1
ATOM 1442 N N . ARG A 1 176 ? -8.380 0.609 -1.876 1.00 86.56 176 ARG A N 1
ATOM 1443 C CA . ARG A 1 176 ? -7.643 -0.558 -2.388 1.00 86.56 176 ARG A CA 1
ATOM 1444 C C . ARG A 1 176 ? -8.093 -0.969 -3.788 1.00 86.56 176 ARG A C 1
ATOM 1446 O O . ARG A 1 176 ? -7.250 -1.403 -4.561 1.00 86.56 176 ARG A O 1
ATOM 1453 N N . ALA A 1 177 ? -9.374 -0.802 -4.116 1.00 86.62 177 ALA A N 1
ATOM 1454 C CA . ALA A 1 177 ? -9.907 -1.098 -5.445 1.00 86.62 177 ALA A CA 1
ATOM 1455 C C . ALA A 1 177 ? -9.358 -0.162 -6.541 1.00 86.62 177 ALA A C 1
ATOM 1457 O O . ALA A 1 177 ? -9.234 -0.572 -7.689 1.00 86.62 177 ALA A O 1
ATOM 1458 N N . SER A 1 178 ? -9.012 1.082 -6.190 1.00 83.81 178 SER A N 1
ATOM 1459 C CA . SER A 1 178 ? -8.532 2.105 -7.135 1.00 83.81 178 SER A CA 1
ATOM 1460 C C . SER A 1 178 ? -7.014 2.298 -7.151 1.00 83.81 178 SER A C 1
ATOM 1462 O O . SER A 1 178 ? -6.506 3.108 -7.923 1.00 83.81 178 SER A O 1
ATOM 1464 N N . CYS A 1 179 ? -6.272 1.598 -6.293 1.00 84.00 179 CYS A N 1
ATOM 1465 C CA . CYS A 1 179 ? -4.829 1.771 -6.171 1.00 84.00 179 CYS A CA 1
ATOM 1466 C C . CYS A 1 179 ? -4.033 0.722 -6.953 1.00 84.00 179 CYS A C 1
ATOM 1468 O O . CYS A 1 179 ? -4.422 -0.447 -6.969 1.00 84.00 179 CYS A O 1
ATOM 1470 N N . PRO A 1 180 ? -2.853 1.088 -7.490 1.00 83.25 180 PRO A N 1
ATOM 1471 C CA . PRO A 1 180 ? -1.949 0.110 -8.076 1.00 83.25 180 PRO A CA 1
ATOM 1472 C C . PRO A 1 180 ? -1.501 -0.902 -7.006 1.00 83.25 180 PRO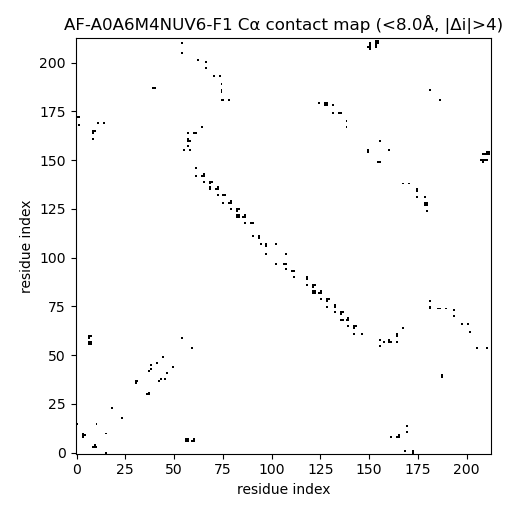 A C 1
ATOM 1474 O O . PRO A 1 180 ? -1.186 -0.500 -5.873 1.00 83.25 180 PRO A O 1
ATOM 1477 N N . PRO A 1 181 ? -1.492 -2.210 -7.327 1.00 85.19 181 PRO A N 1
ATOM 1478 C CA . PRO A 1 181 ? -1.118 -3.244 -6.377 1.00 85.19 181 PRO A CA 1
ATOM 1479 C C . PRO A 1 181 ? 0.380 -3.193 -6.078 1.00 85.19 181 PRO A C 1
ATOM 1481 O O . PRO A 1 181 ? 1.212 -3.014 -6.966 1.00 85.19 181 PRO A O 1
ATOM 1484 N N . VAL A 1 182 ? 0.734 -3.412 -4.812 1.00 87.06 182 VAL A N 1
ATOM 1485 C CA . VAL A 1 182 ? 2.136 -3.549 -4.410 1.00 87.06 182 VAL A CA 1
ATOM 1486 C C . VAL A 1 182 ? 2.622 -4.959 -4.769 1.00 87.06 182 VAL A C 1
ATOM 1488 O O . VAL A 1 182 ? 2.007 -5.928 -4.317 1.00 87.06 182 VAL A O 1
ATOM 1491 N N . PRO A 1 183 ? 3.736 -5.109 -5.507 1.00 88.88 183 PRO A N 1
ATOM 1492 C CA . PRO A 1 183 ? 4.322 -6.412 -5.797 1.00 88.88 183 PRO A CA 1
ATOM 1493 C C . PRO A 1 183 ? 4.630 -7.222 -4.530 1.00 88.88 183 PRO A C 1
ATOM 1495 O O . PRO A 1 183 ? 5.210 -6.709 -3.569 1.00 88.88 183 PRO A O 1
ATOM 1498 N N . ASN A 1 184 ? 4.321 -8.522 -4.559 1.00 86.88 184 ASN A N 1
ATOM 1499 C CA . ASN A 1 184 ? 4.524 -9.428 -3.420 1.00 86.88 184 ASN A CA 1
ATOM 1500 C C . ASN A 1 184 ? 5.981 -9.464 -2.927 1.00 86.88 184 ASN A C 1
ATOM 1502 O O . ASN A 1 184 ? 6.213 -9.595 -1.729 1.00 86.88 184 ASN A O 1
ATOM 1506 N N . GLY A 1 185 ? 6.965 -9.315 -3.822 1.00 86.75 185 GLY A N 1
ATOM 1507 C CA . GLY A 1 185 ? 8.383 -9.282 -3.449 1.00 86.75 185 GLY A CA 1
ATOM 1508 C C . GLY A 1 185 ? 8.723 -8.122 -2.509 1.00 86.75 185 GLY A C 1
ATOM 1509 O O . GLY A 1 185 ? 9.345 -8.338 -1.473 1.00 86.75 185 GLY A O 1
ATOM 1510 N N . ILE A 1 186 ? 8.234 -6.914 -2.810 1.00 89.19 186 ILE A N 1
ATOM 1511 C CA . ILE A 1 186 ? 8.433 -5.730 -1.957 1.00 89.19 186 ILE A CA 1
ATOM 1512 C C . ILE A 1 186 ? 7.751 -5.941 -0.604 1.00 89.19 186 ILE A C 1
ATOM 1514 O O . ILE A 1 186 ? 8.344 -5.659 0.436 1.00 89.19 186 ILE A O 1
ATOM 1518 N N . GLN A 1 187 ? 6.539 -6.510 -0.606 1.00 87.19 187 GLN A N 1
ATOM 1519 C CA . GLN A 1 187 ? 5.846 -6.841 0.640 1.00 87.19 187 GLN A CA 1
ATOM 1520 C C . GLN A 1 187 ? 6.658 -7.796 1.520 1.00 87.19 187 GLN A C 1
ATOM 1522 O O . GLN A 1 187 ? 6.742 -7.573 2.723 1.00 87.19 187 GLN A O 1
ATOM 1527 N N . LEU A 1 188 ? 7.254 -8.841 0.938 1.00 87.12 188 LEU A N 1
ATOM 1528 C CA . LEU A 1 188 ? 8.053 -9.818 1.682 1.00 87.12 188 LEU A CA 1
ATOM 1529 C C . LEU A 1 188 ? 9.354 -9.213 2.222 1.00 87.12 188 LEU A C 1
ATOM 1531 O O . LEU A 1 188 ? 9.720 -9.508 3.354 1.00 87.12 188 LEU A O 1
ATOM 1535 N N . ILE A 1 189 ? 10.023 -8.351 1.451 1.00 89.62 189 ILE A N 1
ATOM 1536 C CA . ILE A 1 189 ? 11.260 -7.678 1.881 1.00 89.62 189 ILE A CA 1
ATOM 1537 C C . ILE A 1 189 ? 10.987 -6.735 3.059 1.00 89.62 189 ILE A C 1
ATOM 1539 O O . ILE A 1 189 ? 11.758 -6.689 4.013 1.00 89.62 189 ILE A O 1
ATOM 1543 N N . MET A 1 190 ? 9.879 -5.991 3.016 1.00 89.56 190 MET A N 1
ATOM 1544 C CA . MET A 1 190 ? 9.546 -5.008 4.053 1.00 89.56 190 MET A CA 1
ATOM 1545 C C . MET A 1 190 ? 8.841 -5.602 5.277 1.00 89.56 190 MET A C 1
ATOM 1547 O O . MET A 1 190 ? 8.723 -4.920 6.297 1.00 89.56 190 MET A O 1
ATOM 1551 N N . LYS A 1 191 ? 8.379 -6.855 5.193 1.00 86.94 191 LYS A N 1
ATOM 1552 C CA . LYS A 1 191 ? 7.602 -7.528 6.241 1.00 86.94 191 LYS A CA 1
ATOM 1553 C C . LYS A 1 191 ? 8.276 -7.482 7.621 1.00 86.94 191 LYS A C 1
ATOM 1555 O O . LYS A 1 191 ? 7.622 -6.970 8.523 1.00 86.94 191 LYS A O 1
ATOM 1560 N N . PRO A 1 192 ? 9.552 -7.883 7.807 1.00 86.75 192 PRO A N 1
ATOM 1561 C CA . PRO A 1 192 ? 10.155 -7.921 9.144 1.00 86.75 192 PRO A CA 1
ATOM 1562 C C . PRO A 1 192 ? 10.173 -6.547 9.827 1.00 86.75 192 PRO A C 1
ATOM 1564 O O . PRO A 1 192 ? 9.811 -6.415 10.993 1.00 86.75 192 PRO A O 1
ATOM 1567 N N . LYS A 1 193 ? 10.518 -5.497 9.069 1.00 87.62 193 LYS A N 1
ATOM 1568 C CA . LYS A 1 193 ? 10.532 -4.116 9.567 1.00 87.62 193 LYS A CA 1
ATOM 1569 C C . LYS A 1 193 ? 9.130 -3.640 9.952 1.00 87.62 193 LYS A C 1
ATOM 1571 O O . LYS A 1 193 ? 8.953 -3.019 10.994 1.00 87.62 193 LYS A O 1
ATOM 1576 N N . ASN A 1 194 ? 8.135 -3.918 9.111 1.00 87.38 194 ASN A N 1
ATOM 1577 C CA . ASN A 1 194 ? 6.757 -3.508 9.373 1.00 87.38 194 ASN A CA 1
ATOM 1578 C C . ASN A 1 194 ? 6.119 -4.294 10.533 1.00 87.38 194 ASN A C 1
ATOM 1580 O O . ASN A 1 194 ? 5.287 -3.739 11.245 1.00 87.38 194 ASN A O 1
ATOM 1584 N N . GLU A 1 195 ? 6.508 -5.554 10.745 1.00 84.81 195 GLU A N 1
ATOM 1585 C CA . GLU A 1 195 ? 6.057 -6.368 11.882 1.00 84.81 195 GLU A CA 1
ATOM 1586 C C . GLU A 1 195 ? 6.598 -5.846 13.213 1.00 84.81 195 GLU A C 1
ATOM 1588 O O . GLU A 1 195 ? 5.838 -5.755 14.173 1.00 84.81 195 GLU A O 1
ATOM 1593 N N . GLN A 1 196 ? 7.862 -5.420 13.259 1.00 85.38 196 GLN A N 1
ATOM 1594 C CA . GLN A 1 196 ? 8.433 -4.800 14.455 1.00 85.38 196 GLN A CA 1
ATOM 1595 C C . GLN A 1 196 ? 7.722 -3.485 14.807 1.00 85.38 196 GLN A C 1
ATOM 1597 O O . GLN A 1 196 ? 7.232 -3.328 15.921 1.00 85.38 196 GLN A O 1
ATOM 1602 N N . ILE A 1 197 ? 7.566 -2.587 13.825 1.00 86.50 197 ILE A N 1
ATOM 1603 C CA . ILE A 1 197 ? 6.835 -1.318 14.001 1.00 86.50 197 ILE A CA 1
ATOM 1604 C C . ILE A 1 197 ? 5.394 -1.569 14.463 1.00 86.50 197 ILE A C 1
ATOM 1606 O O . ILE A 1 197 ? 4.829 -0.775 15.208 1.00 86.50 197 ILE A O 1
ATOM 1610 N N . TYR A 1 198 ? 4.781 -2.661 14.008 1.00 82.75 198 TYR A N 1
ATOM 1611 C CA . TYR A 1 198 ? 3.442 -3.048 14.425 1.00 82.75 198 TYR A CA 1
ATOM 1612 C C . TYR A 1 198 ? 3.366 -3.388 15.917 1.00 82.75 198 TYR A C 1
ATOM 1614 O O . TYR A 1 198 ? 2.443 -2.913 16.580 1.00 82.75 198 TYR A O 1
ATOM 1622 N N . VAL A 1 199 ? 4.301 -4.198 16.425 1.00 81.38 199 VAL A N 1
ATOM 1623 C CA . VAL A 1 199 ? 4.340 -4.546 17.851 1.00 81.38 199 VAL A CA 1
ATOM 1624 C C . VAL A 1 199 ? 4.496 -3.272 18.671 1.00 81.38 199 VAL A C 1
ATOM 1626 O O . VAL A 1 199 ? 3.675 -3.019 19.547 1.00 81.38 199 VAL A O 1
ATOM 1629 N N . ASP A 1 200 ? 5.448 -2.414 18.306 1.00 86.06 200 ASP A N 1
ATOM 1630 C CA . ASP A 1 200 ? 5.671 -1.142 18.995 1.00 86.06 200 ASP A CA 1
ATOM 1631 C C . ASP A 1 200 ? 4.419 -0.248 18.961 1.00 86.06 200 ASP A C 1
ATOM 1633 O O . ASP A 1 200 ? 4.018 0.305 19.981 1.00 86.06 200 ASP A O 1
ATOM 1637 N N . TYR A 1 201 ? 3.740 -0.159 17.810 1.00 86.50 201 TYR A N 1
ATOM 1638 C CA . TYR A 1 201 ? 2.509 0.623 17.665 1.00 86.50 201 TYR A CA 1
ATOM 1639 C C . TYR A 1 201 ? 1.400 0.149 18.610 1.00 86.50 201 TYR A C 1
ATOM 1641 O O . TYR A 1 201 ? 0.743 0.979 19.237 1.00 86.50 201 TYR A O 1
ATOM 1649 N N . PHE A 1 202 ? 1.179 -1.163 18.712 1.00 85.75 202 PHE A N 1
ATOM 1650 C CA . PHE A 1 202 ? 0.150 -1.720 19.593 1.00 85.75 202 PHE A CA 1
ATOM 1651 C C . PHE A 1 202 ? 0.502 -1.508 21.063 1.00 85.75 202 PHE A C 1
ATOM 1653 O O . PHE A 1 202 ? -0.324 -0.994 21.811 1.00 85.75 202 PHE A O 1
ATOM 1660 N N . GLU A 1 203 ? 1.730 -1.841 21.461 1.00 84.38 203 GLU A N 1
ATOM 1661 C CA . GLU A 1 203 ? 2.180 -1.716 22.850 1.00 84.38 203 GLU A CA 1
ATOM 1662 C C . GLU A 1 203 ? 2.162 -0.257 23.328 1.00 84.38 203 GLU A C 1
ATOM 1664 O O . GLU A 1 203 ? 1.741 0.017 24.450 1.00 84.38 203 GLU A O 1
ATOM 1669 N N . THR A 1 204 ? 2.575 0.701 22.490 1.00 87.19 204 THR A N 1
ATOM 1670 C CA . THR A 1 204 ? 2.523 2.128 22.838 1.00 87.19 204 THR A CA 1
ATOM 1671 C C . THR A 1 204 ? 1.087 2.625 22.962 1.00 87.19 204 THR A C 1
ATOM 1673 O O . THR A 1 204 ? 0.751 3.233 23.974 1.00 87.19 204 THR A O 1
ATOM 1676 N N . ASN A 1 205 ? 0.223 2.344 21.980 1.00 87.12 205 ASN A N 1
ATOM 1677 C CA . ASN A 1 205 ? -1.157 2.829 22.035 1.00 87.12 205 ASN A CA 1
ATOM 1678 C C . ASN A 1 205 ? -1.926 2.218 23.207 1.00 87.12 205 ASN A C 1
ATOM 1680 O O . ASN A 1 205 ? -2.633 2.937 23.898 1.00 87.12 205 ASN A O 1
ATOM 1684 N N . LEU A 1 206 ? -1.773 0.919 23.472 1.00 84.56 206 LEU A N 1
ATOM 1685 C CA . LEU A 1 206 ? -2.473 0.270 24.582 1.00 84.56 206 LEU A CA 1
ATOM 1686 C C . LEU A 1 206 ? -2.000 0.769 25.951 1.00 84.56 206 LEU A C 1
ATOM 1688 O O . LEU A 1 206 ? -2.821 0.929 26.843 1.00 84.56 206 LEU A O 1
ATOM 1692 N N . LYS A 1 207 ? -0.708 1.084 26.117 1.00 83.69 207 LYS A N 1
ATOM 1693 C CA . LYS A 1 207 ? -0.203 1.712 27.353 1.00 83.69 207 LYS A CA 1
ATOM 1694 C C . LYS A 1 207 ? -0.788 3.101 27.591 1.00 83.69 207 LYS A C 1
ATOM 1696 O O . LYS A 1 207 ? -0.988 3.488 28.737 1.00 83.69 207 LYS A O 1
ATOM 1701 N N . GLU A 1 208 ? -1.000 3.859 26.520 1.00 83.75 208 GLU A N 1
ATOM 1702 C CA . GLU A 1 208 ? -1.553 5.213 26.589 1.00 83.75 208 GLU A CA 1
ATOM 1703 C C . GLU A 1 208 ? -3.079 5.226 26.732 1.00 83.75 208 GLU A C 1
ATOM 1705 O O . GLU A 1 208 ? -3.648 6.170 27.282 1.00 83.75 208 GLU A O 1
ATOM 1710 N N . LEU A 1 209 ? -3.750 4.190 26.231 1.00 80.38 209 LEU A N 1
ATOM 1711 C CA . LEU A 1 209 ? -5.183 3.990 26.371 1.00 80.38 209 LEU A CA 1
ATOM 1712 C C . LEU A 1 209 ? -5.477 3.497 27.795 1.00 80.38 209 LEU A C 1
ATOM 1714 O O . LEU A 1 209 ? -5.613 2.306 28.047 1.00 80.38 209 LEU A O 1
ATOM 1718 N N . HIS A 1 210 ? -5.586 4.433 28.740 1.00 65.88 210 HIS A N 1
ATOM 1719 C CA . HIS A 1 210 ? -6.113 4.184 30.086 1.00 65.88 210 HIS A CA 1
ATOM 1720 C C . HIS A 1 210 ? -7.626 3.924 30.030 1.00 65.88 210 HIS A C 1
ATOM 1722 O O . HIS A 1 210 ? -8.428 4.754 30.458 1.00 65.88 210 HIS A O 1
ATOM 1728 N N . LEU A 1 211 ? -8.024 2.801 29.437 1.00 63.00 211 LEU A N 1
ATOM 1729 C CA . LEU A 1 211 ? -9.418 2.382 29.389 1.00 63.00 211 LEU A CA 1
ATOM 1730 C C . LEU A 1 211 ? -9.829 1.999 30.815 1.00 63.00 211 LEU A C 1
ATOM 1732 O O . LEU A 1 211 ? -9.283 1.062 31.390 1.00 63.00 211 LEU A O 1
ATOM 1736 N N . GLN A 1 212 ? -10.723 2.785 31.413 1.00 48.06 212 GLN A N 1
ATOM 1737 C CA . GLN A 1 212 ? -11.395 2.387 32.646 1.00 48.06 212 GLN A CA 1
ATOM 1738 C C . GLN A 1 212 ? -12.515 1.414 32.265 1.00 48.06 212 GLN A C 1
ATOM 1740 O O . GLN A 1 212 ? -13.256 1.704 31.323 1.00 48.06 212 GLN A O 1
ATOM 1745 N N . GLU A 1 213 ? -12.579 0.271 32.956 1.00 44.28 213 GLU A N 1
ATOM 1746 C CA . GLU A 1 213 ? -13.686 -0.697 32.851 1.00 44.28 213 GLU A CA 1
ATOM 1747 C C . GLU A 1 213 ? -15.059 -0.039 33.058 1.00 44.28 213 GLU A C 1
ATOM 1749 O O . GLU A 1 213 ? -15.182 0.841 33.947 1.00 44.28 213 GLU A O 1
#

pLDDT: mean 85.88, std 7.26, range [44.28, 94.56]